Protein AF-A0A1Z5LAJ1-F1 (afdb_monomer_lite)

Organism: Ornithodoros moubata (NCBI:txid6938)

Secondary structure (DSSP, 8-state):
----HHHHHHHHHHHHHHHSS----TT-S-SS---TTSPPPPPB-EEETTEEE--EEEE-SSHHHHHHHHHHHHIIIIIT-B---EEEE-----HHHHHHHHHTSS-GGG-----PPPS-SEES-----TT--SHHHHTTTS------SS----------HHHHHHHHHHH-----SGGGGG-HHHHHTT--TT-HHHHHHTB-TTT--BS--STTEETTEE--TTTS--SSS----EEEEES-HHHHHHHHHHHHHHHT--EEEEE-GGGHHHHHTT-

pLDDT: mean 84.97, std 13.78, range [39.28, 97.94]

Structure (mmCIF, N/CA/C/O backbone):
data_AF-A0A1Z5LAJ1-F1
#
_entry.id   AF-A0A1Z5LAJ1-F1
#
loop_
_atom_site.group_PDB
_atom_site.id
_atom_site.type_symbol
_atom_site.label_atom_id
_atom_site.label_alt_id
_atom_site.label_comp_id
_atom_site.label_asym_id
_atom_site.label_entity_id
_atom_site.label_seq_id
_atom_site.pdbx_PDB_ins_code
_atom_site.Cartn_x
_atom_site.Cartn_y
_atom_site.Cartn_z
_atom_site.occupancy
_atom_site.B_iso_or_equiv
_atom_site.auth_seq_id
_atom_site.auth_comp_id
_atom_site.auth_asym_id
_atom_site.auth_atom_id
_atom_site.pdbx_PDB_model_num
ATOM 1 N N . MET A 1 1 ? -7.587 35.558 -29.671 1.00 41.78 1 MET A N 1
ATOM 2 C CA . MET A 1 1 ? -8.127 34.190 -29.501 1.00 41.78 1 MET A CA 1
ATOM 3 C C . MET A 1 1 ? -9.597 34.302 -29.137 1.00 41.78 1 MET A C 1
ATOM 5 O O . MET A 1 1 ? -9.904 34.833 -28.080 1.00 41.78 1 MET A O 1
ATOM 9 N N . ARG A 1 2 ? -10.500 33.918 -30.047 1.00 39.28 2 ARG A N 1
ATOM 10 C CA . ARG A 1 2 ? -11.950 33.906 -29.799 1.00 39.28 2 ARG A CA 1
ATOM 11 C C . ARG A 1 2 ? -12.270 32.683 -28.936 1.00 39.28 2 ARG A C 1
ATOM 13 O O . ARG A 1 2 ? -12.047 31.562 -29.381 1.00 39.28 2 ARG A O 1
ATOM 20 N N . LEU A 1 3 ? -12.724 32.906 -27.705 1.00 40.00 3 LEU A N 1
ATOM 21 C CA . LEU A 1 3 ? -13.230 31.845 -26.833 1.00 40.00 3 LEU A CA 1
ATOM 22 C C . LEU A 1 3 ? -14.503 31.254 -27.460 1.00 40.00 3 LEU A C 1
ATOM 24 O O . LEU A 1 3 ? -15.398 31.987 -27.877 1.00 40.00 3 LEU A O 1
ATOM 28 N N . SER A 1 4 ? -14.531 29.928 -27.585 1.00 55.66 4 SER A N 1
ATOM 29 C CA . SER A 1 4 ? -15.621 29.147 -28.178 1.00 55.66 4 SER A CA 1
ATOM 30 C C . SER A 1 4 ? -16.864 29.166 -27.279 1.00 55.66 4 SER A C 1
ATOM 32 O O . SER A 1 4 ? -16.745 29.178 -26.055 1.00 55.66 4 SER A O 1
ATOM 34 N N . GLY A 1 5 ? -18.065 29.109 -27.870 1.00 50.12 5 GLY A N 1
ATOM 35 C CA . GLY A 1 5 ? -19.348 29.047 -27.149 1.00 50.12 5 GLY A CA 1
ATOM 36 C C . GLY A 1 5 ? -19.453 27.899 -26.132 1.00 50.12 5 GLY A C 1
ATOM 37 O O . GLY A 1 5 ? -20.203 28.002 -25.164 1.00 50.12 5 GLY A O 1
ATOM 38 N N . ALA A 1 6 ? -18.633 26.852 -26.276 1.00 52.53 6 ALA A N 1
ATOM 39 C CA . ALA A 1 6 ? -18.514 25.774 -25.294 1.00 52.53 6 ALA A CA 1
ATOM 40 C C . ALA A 1 6 ? -17.941 26.246 -23.941 1.00 52.53 6 ALA A C 1
ATOM 42 O O . ALA A 1 6 ? -18.331 25.735 -22.895 1.00 52.53 6 ALA A O 1
ATOM 43 N N . SER A 1 7 ? -17.066 27.258 -23.936 1.00 52.06 7 SER A N 1
ATOM 44 C CA . SER A 1 7 ? -16.483 27.823 -22.711 1.00 52.06 7 SER A CA 1
ATOM 45 C C . SER A 1 7 ? -17.509 28.616 -21.894 1.00 52.06 7 SER A C 1
ATOM 47 O O . SER A 1 7 ? -17.455 28.600 -20.667 1.00 52.06 7 SER A O 1
ATOM 49 N N . TYR A 1 8 ? -18.479 29.254 -22.557 1.00 56.97 8 TYR A N 1
ATOM 50 C CA . TYR A 1 8 ? -19.569 29.973 -21.889 1.00 56.97 8 TYR A CA 1
ATOM 51 C C . TYR A 1 8 ? -20.603 29.020 -21.282 1.00 56.97 8 TYR A C 1
ATOM 53 O O . TYR A 1 8 ? -21.072 29.260 -20.173 1.00 56.97 8 TYR A O 1
ATOM 61 N N . LEU A 1 9 ? -20.900 27.905 -21.957 1.00 60.84 9 LEU A N 1
ATOM 62 C CA . LEU A 1 9 ? -21.759 26.846 -21.419 1.00 60.84 9 LEU A CA 1
ATOM 63 C C . LEU A 1 9 ? -21.126 26.146 -20.211 1.00 60.84 9 LEU A C 1
ATOM 65 O O . LEU A 1 9 ? -21.819 25.894 -19.230 1.00 60.84 9 LEU A O 1
ATOM 69 N N . LEU A 1 10 ? -19.812 25.895 -20.236 1.00 60.59 10 LEU A N 1
ATOM 70 C CA . LEU A 1 10 ? -19.102 25.313 -19.094 1.00 60.59 10 LEU A CA 1
ATOM 71 C C . LEU A 1 10 ? -19.067 26.274 -17.894 1.00 60.59 10 LEU A C 1
ATOM 73 O O . LEU A 1 10 ? -19.284 25.852 -16.762 1.00 60.59 10 LEU A O 1
ATOM 77 N N . ALA A 1 11 ? -18.853 27.571 -18.141 1.00 63.44 11 ALA A N 1
ATOM 78 C CA . ALA A 1 11 ? -18.889 28.599 -17.102 1.00 63.44 11 ALA A CA 1
ATOM 79 C C . ALA A 1 11 ? -20.298 28.781 -16.507 1.00 63.44 11 ALA A C 1
ATOM 81 O O . ALA A 1 11 ? -20.426 28.955 -15.298 1.00 63.44 11 ALA A O 1
ATOM 82 N N . ALA A 1 12 ? -21.348 28.683 -17.330 1.00 63.19 12 ALA A N 1
ATOM 83 C CA . ALA A 1 12 ? -22.738 28.737 -16.879 1.00 63.19 12 ALA A CA 1
ATOM 84 C C . ALA A 1 12 ? -23.159 27.476 -16.100 1.00 63.19 12 ALA A C 1
ATOM 86 O O . ALA A 1 12 ? -23.871 27.567 -15.105 1.00 63.19 12 ALA A O 1
ATOM 87 N N . LEU A 1 13 ? -22.687 26.291 -16.498 1.00 55.78 13 LEU A N 1
ATOM 88 C CA . LEU A 1 13 ? -22.914 25.049 -15.749 1.00 55.78 13 LEU A CA 1
ATOM 89 C C . LEU A 1 13 ? -22.188 25.060 -14.397 1.00 55.78 13 LEU A C 1
ATOM 91 O O . LEU A 1 13 ? -22.759 24.643 -13.391 1.00 55.78 13 LEU A O 1
ATOM 95 N N . LEU A 1 14 ? -20.961 25.589 -14.352 1.00 56.00 14 LEU A N 1
ATOM 96 C CA . LEU A 1 14 ? -20.211 25.768 -13.108 1.00 56.00 14 LEU A CA 1
ATOM 97 C C . LEU A 1 14 ? -20.862 26.812 -12.190 1.00 56.00 14 LEU A C 1
ATOM 99 O O . LEU A 1 14 ? -20.932 26.584 -10.986 1.00 56.00 14 LEU A O 1
ATOM 103 N N . SER A 1 15 ? -21.396 27.916 -12.721 1.00 54.12 15 SER A N 1
ATOM 104 C CA . SER A 1 15 ? -22.077 28.918 -11.891 1.00 54.12 15 SER A CA 1
ATOM 105 C C . SER A 1 15 ? -23.410 28.416 -11.329 1.00 54.12 15 SER A C 1
ATOM 107 O O . SER A 1 15 ? -23.722 28.710 -10.180 1.00 54.12 15 SER A O 1
ATOM 109 N N . VAL A 1 16 ? -24.159 27.586 -12.063 1.00 55.25 16 VAL A N 1
ATOM 110 C CA . VAL A 1 16 ? -25.394 26.959 -11.553 1.00 55.25 16 VAL A CA 1
ATOM 111 C C . VAL A 1 16 ? -25.094 25.877 -10.502 1.00 55.25 16 VAL A C 1
ATOM 113 O O . VAL A 1 16 ? -25.801 25.794 -9.497 1.00 55.25 16 VAL A O 1
ATOM 116 N N . LEU A 1 17 ? -24.004 25.112 -10.655 1.00 49.38 17 LEU A N 1
ATOM 117 C CA . LEU A 1 17 ? -23.544 24.153 -9.635 1.00 49.38 17 LEU A CA 1
ATOM 118 C C . LEU A 1 17 ? -23.062 24.840 -8.342 1.00 49.38 17 LEU A C 1
ATOM 120 O O . LEU A 1 17 ? -23.226 24.278 -7.258 1.00 49.38 17 LEU A O 1
ATOM 124 N N . PHE A 1 18 ? -22.531 26.065 -8.434 1.00 47.19 18 PHE A N 1
ATOM 125 C CA . PHE A 1 18 ? -22.112 26.862 -7.274 1.00 47.19 18 PHE A CA 1
ATOM 126 C C . PHE A 1 18 ? -23.228 27.731 -6.665 1.00 47.19 18 PHE A C 1
ATOM 128 O O . PHE A 1 18 ? -23.166 28.020 -5.473 1.00 47.19 18 PHE A O 1
ATOM 135 N N . CYS A 1 19 ? -24.261 28.121 -7.421 1.00 40.47 19 CYS A N 1
ATOM 136 C CA . CYS A 1 19 ? -25.358 28.956 -6.906 1.00 40.47 19 CYS A CA 1
ATOM 137 C C . CYS A 1 19 ? -26.484 28.176 -6.209 1.00 40.47 19 CYS A C 1
ATOM 139 O O . CYS A 1 19 ? -27.201 28.765 -5.403 1.00 40.47 19 CYS A O 1
ATOM 141 N N . CYS A 1 20 ? -26.658 26.879 -6.491 1.00 39.47 20 CYS A N 1
ATOM 142 C CA . CYS A 1 20 ? -27.736 26.073 -5.893 1.00 39.47 20 CYS A CA 1
ATOM 143 C C . CYS A 1 20 ? -27.294 25.163 -4.739 1.00 39.47 20 CYS A C 1
ATOM 145 O O . CYS A 1 20 ? -28.133 24.485 -4.147 1.00 39.47 20 CYS A O 1
ATOM 147 N N . SER A 1 21 ? -26.013 25.173 -4.370 1.00 44.44 21 SER A N 1
ATOM 148 C CA . SER A 1 21 ? -25.599 24.649 -3.070 1.00 44.44 21 SER A CA 1
ATOM 149 C C . SER A 1 21 ? -25.704 25.790 -2.060 1.00 44.44 21 SER A C 1
ATOM 151 O O . SER A 1 21 ? -25.029 26.800 -2.260 1.00 44.44 21 SER A O 1
ATOM 153 N N . PRO A 1 22 ? -26.512 25.692 -0.987 1.00 46.53 22 PRO A N 1
ATOM 154 C CA . PRO A 1 22 ? -26.418 26.658 0.095 1.00 46.53 22 PRO A CA 1
ATOM 155 C C . PRO A 1 22 ? -24.973 26.636 0.584 1.00 46.53 22 PRO A C 1
ATOM 157 O O . PRO A 1 22 ? -24.510 25.617 1.108 1.00 46.53 22 PRO A O 1
ATOM 160 N N . ALA A 1 23 ? -24.258 27.738 0.343 1.00 44.44 23 ALA A N 1
ATOM 161 C CA . ALA A 1 23 ? -22.926 27.971 0.865 1.00 44.44 23 ALA A CA 1
ATOM 162 C C . ALA A 1 23 ? -23.007 27.746 2.374 1.00 44.44 23 ALA A C 1
ATOM 164 O O . ALA A 1 23 ? -23.615 28.529 3.104 1.00 44.44 23 ALA A O 1
ATOM 165 N N . HIS A 1 24 ? -22.508 26.593 2.814 1.00 48.12 24 HIS A N 1
ATOM 166 C CA . HIS A 1 24 ? -22.582 26.215 4.210 1.00 48.12 24 HIS A CA 1
ATOM 167 C C . HIS A 1 24 ? -21.775 27.230 5.014 1.00 48.12 24 HIS A C 1
ATOM 169 O O . HIS A 1 24 ? -20.670 27.597 4.598 1.0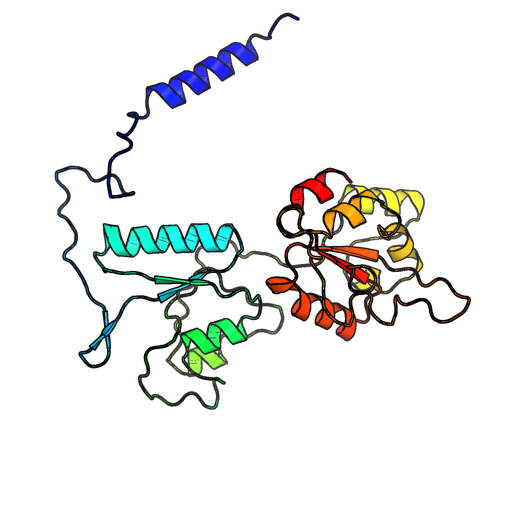0 48.12 24 HIS A O 1
ATOM 175 N N . PRO A 1 25 ? -22.278 27.668 6.176 1.00 42.75 25 PRO A N 1
ATOM 176 C CA . PRO A 1 25 ? -21.452 28.419 7.092 1.00 42.75 25 PRO A CA 1
ATOM 177 C C . PRO A 1 25 ? -20.286 27.512 7.497 1.00 42.75 25 PRO A C 1
ATOM 179 O O . PRO A 1 25 ? -20.469 26.472 8.135 1.00 42.75 25 PRO A O 1
ATOM 182 N N . TYR A 1 26 ? -19.082 27.908 7.083 1.00 42.22 26 TYR A N 1
ATOM 183 C CA . TYR A 1 26 ? -17.801 27.451 7.617 1.00 42.22 26 TYR A CA 1
ATOM 184 C C . TYR A 1 26 ? -17.808 27.722 9.136 1.00 42.22 26 TYR A C 1
ATOM 186 O O . TYR A 1 26 ? -17.386 28.776 9.599 1.00 42.22 26 TYR A O 1
ATOM 194 N N . GLY A 1 27 ? -18.408 26.819 9.912 1.00 48.28 27 GLY A N 1
ATOM 195 C CA . GLY A 1 27 ? -18.683 27.032 11.337 1.00 48.28 27 GLY A CA 1
ATOM 196 C C . GLY A 1 27 ? -19.457 25.911 12.039 1.00 48.28 27 GLY A C 1
ATOM 197 O O . GLY A 1 27 ? -19.532 25.912 13.267 1.00 48.28 27 GLY A O 1
ATOM 198 N N . SER A 1 28 ? -20.006 24.932 11.310 1.00 59.06 28 SER A N 1
ATOM 199 C CA . SER A 1 28 ? -20.562 23.724 11.934 1.00 59.06 28 SER A CA 1
ATOM 200 C C . SER A 1 28 ? -19.449 22.873 12.554 1.00 59.06 28 SER A C 1
ATOM 202 O O . SER A 1 28 ? -18.452 22.577 11.898 1.00 59.06 28 SER A O 1
ATOM 204 N N . LYS A 1 29 ? -19.639 22.434 13.806 1.00 69.81 29 LYS A N 1
ATOM 205 C CA . LYS A 1 29 ? -18.772 21.429 14.452 1.00 69.81 29 LYS A CA 1
ATOM 206 C C . LYS A 1 29 ? -18.959 20.017 13.879 1.00 69.81 29 LYS A C 1
ATOM 208 O O . LYS A 1 29 ? -18.121 19.164 14.142 1.00 69.81 29 LYS A O 1
ATOM 213 N N . ASN A 1 30 ? -20.036 19.791 13.126 1.00 74.00 30 ASN A N 1
ATOM 214 C CA . ASN A 1 30 ? -20.424 18.490 12.584 1.00 74.00 30 ASN A CA 1
ATOM 215 C C . ASN A 1 30 ? -20.308 18.487 11.055 1.00 74.00 30 ASN A C 1
ATOM 217 O O . ASN A 1 30 ? -20.633 19.490 10.408 1.00 74.00 30 ASN A O 1
ATOM 221 N N . CYS A 1 31 ? -19.892 17.356 10.489 1.00 83.06 31 CYS A N 1
ATOM 222 C CA . CYS A 1 31 ? -19.776 17.141 9.051 1.00 83.06 31 CYS A CA 1
ATOM 223 C C . CYS A 1 31 ? -21.104 16.723 8.401 1.00 83.06 31 CYS A C 1
ATOM 225 O O . CYS A 1 31 ? -21.356 17.092 7.254 1.00 83.06 31 CYS A O 1
ATOM 227 N N . PHE A 1 32 ? -21.966 15.980 9.100 1.00 80.31 32 PHE A N 1
ATOM 228 C CA . PHE A 1 32 ? -23.302 15.658 8.612 1.00 80.31 32 PHE A CA 1
ATOM 229 C C . PHE A 1 32 ? -24.248 16.835 8.808 1.00 80.31 32 PHE A C 1
ATOM 231 O O . PHE A 1 32 ? -24.524 17.272 9.930 1.00 80.31 32 PHE A O 1
ATOM 238 N N . TYR A 1 33 ? -24.821 17.296 7.696 1.00 77.88 33 TYR A N 1
ATOM 239 C CA . TYR A 1 33 ? -25.974 18.178 7.748 1.00 77.88 33 TYR A CA 1
ATOM 240 C C . TYR A 1 33 ? -27.149 17.431 8.374 1.00 77.88 33 TYR A C 1
ATOM 242 O O . TYR A 1 33 ? -27.519 16.332 7.951 1.00 77.88 33 TYR A O 1
ATOM 250 N N . ARG A 1 34 ? -27.751 18.057 9.377 1.00 71.00 34 ARG A N 1
ATOM 251 C CA . ARG A 1 34 ? -28.916 17.528 10.063 1.00 71.00 34 ARG A CA 1
ATOM 252 C C . ARG A 1 34 ? -30.049 18.528 9.937 1.00 71.00 34 ARG A C 1
ATOM 254 O O . ARG A 1 34 ? -29.866 19.704 10.237 1.00 71.00 34 ARG A O 1
ATOM 261 N N . ARG A 1 35 ? -31.212 18.046 9.506 1.00 75.50 35 ARG A N 1
ATOM 262 C CA . ARG A 1 35 ? -32.447 18.822 9.597 1.00 75.50 35 ARG A CA 1
ATOM 263 C C . ARG A 1 35 ? -32.865 18.939 11.063 1.00 75.50 35 ARG A C 1
ATOM 265 O O . ARG A 1 35 ? -32.652 18.009 11.838 1.00 75.50 35 ARG A O 1
ATOM 272 N N . GLU A 1 36 ? -33.431 20.080 11.440 1.00 75.00 36 GLU A N 1
ATOM 273 C CA . GLU A 1 36 ? -33.765 20.416 12.835 1.00 75.00 36 GLU A CA 1
ATOM 274 C C . GLU A 1 36 ? -34.731 19.421 13.505 1.00 75.00 36 GLU A C 1
ATOM 276 O O . GLU A 1 36 ? -34.730 19.285 14.725 1.00 75.00 36 GLU A O 1
ATOM 281 N N . ASP A 1 37 ? -35.509 18.677 12.718 1.00 77.75 37 ASP A N 1
ATOM 282 C CA . ASP A 1 37 ? -36.455 17.651 13.163 1.00 77.75 37 ASP A CA 1
ATOM 283 C C . ASP A 1 37 ? -35.797 16.310 13.539 1.00 77.75 37 ASP A C 1
ATOM 285 O O . ASP A 1 37 ? -36.429 15.459 14.171 1.00 77.75 37 ASP A O 1
ATOM 289 N N . ILE A 1 38 ? -34.521 16.099 13.199 1.00 77.50 38 ILE A N 1
ATOM 290 C CA . ILE A 1 38 ? -33.817 14.847 13.491 1.00 77.50 38 ILE A CA 1
ATOM 291 C C . ILE A 1 38 ? -33.166 14.921 14.875 1.00 77.50 38 ILE A C 1
ATOM 293 O O . ILE A 1 38 ? -32.222 15.676 15.120 1.00 77.50 38 ILE A O 1
ATOM 297 N N . LYS A 1 39 ? -33.627 14.056 15.782 1.00 81.12 39 LYS A N 1
ATOM 298 C CA . LYS A 1 39 ? -33.074 13.918 17.134 1.00 81.12 39 LYS A CA 1
ATOM 299 C C . LYS A 1 39 ? -31.591 13.522 17.099 1.00 81.12 39 LYS A C 1
ATOM 301 O O . LYS A 1 39 ? -31.196 12.606 16.380 1.00 81.12 39 LYS A O 1
ATOM 306 N N . LEU A 1 40 ? -30.777 14.182 17.930 1.00 81.00 40 LEU A N 1
ATOM 307 C CA . LEU A 1 40 ? -29.381 13.797 18.170 1.00 81.00 40 LEU A CA 1
ATOM 308 C C . LEU A 1 40 ? -29.295 12.344 18.661 1.00 81.00 40 LEU A C 1
ATOM 310 O O . LEU A 1 40 ? -30.089 11.962 19.531 1.00 81.00 40 LEU A O 1
ATOM 314 N N . PRO A 1 41 ? -28.334 11.543 18.163 1.00 87.12 41 PRO A N 1
ATOM 315 C CA . PRO A 1 41 ? -28.115 10.227 18.728 1.00 87.12 41 PRO A CA 1
ATOM 316 C C . PRO A 1 41 ? -27.705 10.369 20.193 1.00 87.12 41 PRO A C 1
ATOM 318 O O . PRO A 1 41 ? -26.938 11.256 20.573 1.00 87.12 41 PRO A O 1
ATOM 321 N N . THR A 1 42 ? -28.238 9.484 21.029 1.00 90.62 42 THR A N 1
ATOM 322 C CA . THR A 1 42 ? -27.795 9.365 22.417 1.00 90.62 42 THR A CA 1
ATOM 323 C C . THR A 1 42 ? -26.321 8.989 22.433 1.00 90.62 42 THR A C 1
ATOM 325 O O . THR A 1 42 ? -25.921 8.092 21.694 1.00 90.62 42 THR A O 1
ATOM 328 N N . LYS A 1 43 ? -25.537 9.651 23.289 1.00 92.38 43 LYS A N 1
ATOM 329 C CA . LYS A 1 43 ? -24.118 9.343 23.475 1.00 92.38 43 LYS A CA 1
ATOM 330 C C . LYS A 1 43 ? -23.926 7.887 23.895 1.00 92.38 43 LYS A C 1
ATOM 332 O O . LYS A 1 43 ? -24.654 7.388 24.754 1.00 92.38 43 LYS A O 1
ATOM 337 N N . ARG A 1 44 ? -22.950 7.216 23.287 1.00 94.19 44 ARG A N 1
ATOM 338 C CA . ARG A 1 44 ? -22.633 5.803 23.504 1.00 94.19 44 ARG A CA 1
ATOM 339 C C . ARG A 1 44 ? -21.162 5.640 23.842 1.00 94.19 44 ARG A C 1
ATOM 341 O O . ARG A 1 44 ? -20.293 6.279 23.257 1.00 94.19 44 ARG A O 1
ATOM 348 N N . ILE A 1 45 ? -20.902 4.717 24.754 1.00 93.19 45 ILE A N 1
ATOM 349 C CA . ILE A 1 45 ? -19.563 4.265 25.116 1.00 93.19 45 ILE A CA 1
ATOM 350 C C . ILE A 1 45 ? -19.544 2.757 24.884 1.00 93.19 45 ILE A C 1
ATOM 352 O O . ILE A 1 45 ? -20.506 2.059 25.218 1.00 93.19 45 ILE A O 1
ATOM 356 N N . LEU A 1 46 ? -18.477 2.251 24.270 1.00 92.19 46 LEU A N 1
ATOM 357 C CA . LEU A 1 46 ? -18.275 0.814 24.144 1.00 92.19 46 LEU A CA 1
ATOM 358 C C . LEU A 1 46 ? -17.774 0.280 25.487 1.00 92.19 46 LEU A C 1
ATOM 360 O O . LEU A 1 46 ? -16.746 0.731 25.980 1.00 92.19 46 LEU A O 1
ATOM 364 N N . TYR A 1 47 ? -18.478 -0.692 26.062 1.00 91.38 47 TYR A N 1
ATOM 365 C CA . TYR A 1 47 ? -18.059 -1.340 27.301 1.00 91.38 47 TYR A CA 1
ATOM 366 C C . TYR A 1 47 ? -17.522 -2.740 27.028 1.00 91.38 47 TYR A C 1
ATOM 368 O O . TYR A 1 47 ? -18.196 -3.560 26.408 1.00 91.38 47 TYR A O 1
ATOM 376 N N . VAL A 1 48 ? -16.331 -3.028 27.551 1.00 87.69 48 VAL A N 1
ATOM 377 C CA . VAL A 1 48 ? -15.747 -4.374 27.594 1.00 87.69 48 VAL A CA 1
ATOM 378 C C . VAL A 1 48 ? -15.440 -4.679 29.056 1.00 87.69 48 VAL A C 1
ATOM 380 O O . VAL A 1 48 ? -14.740 -3.914 29.714 1.00 87.69 48 VAL A O 1
ATOM 383 N N . LYS A 1 49 ? -16.028 -5.751 29.606 1.00 85.81 49 LYS A N 1
ATOM 384 C CA . LYS A 1 49 ? -15.941 -6.100 31.042 1.00 85.81 49 LYS A CA 1
ATOM 385 C C . LYS A 1 49 ? -16.265 -4.935 31.991 1.00 85.81 49 LYS A C 1
ATOM 387 O O . LYS A 1 49 ? -15.576 -4.710 32.981 1.00 85.81 49 LYS A O 1
ATOM 392 N N . GLY A 1 50 ? -17.289 -4.150 31.659 1.00 88.62 50 GLY A N 1
ATOM 393 C CA . GLY A 1 50 ? -17.705 -2.996 32.465 1.00 88.62 50 GLY A CA 1
ATOM 394 C C . GLY A 1 50 ? -16.751 -1.795 32.418 1.00 88.62 50 GLY A C 1
ATOM 395 O O . GLY A 1 50 ? -17.043 -0.777 33.036 1.00 88.62 50 GLY A O 1
ATOM 396 N N . THR A 1 51 ? -15.659 -1.869 31.650 1.00 91.69 51 THR A N 1
ATOM 397 C CA . THR A 1 51 ? -14.739 -0.749 31.419 1.00 91.69 51 THR A CA 1
ATOM 398 C C . THR A 1 51 ? -15.071 -0.082 30.089 1.00 91.69 51 THR A C 1
ATOM 400 O O . THR A 1 51 ? -15.316 -0.764 29.094 1.00 91.69 51 THR A O 1
ATOM 403 N N . GLY A 1 52 ? -15.128 1.251 30.076 1.00 92.38 52 GLY A N 1
ATOM 404 C CA . GLY A 1 52 ? -15.368 2.027 28.860 1.00 92.38 52 GLY A CA 1
ATOM 405 C C . GLY A 1 52 ? -14.123 2.084 27.975 1.00 92.38 52 GLY A C 1
ATOM 406 O O . GLY A 1 52 ? -13.021 2.330 28.463 1.00 92.38 52 GLY A O 1
ATOM 407 N N . HIS A 1 53 ? -14.304 1.884 26.675 1.00 93.81 53 HIS A N 1
ATOM 408 C CA . HIS A 1 53 ? -13.247 1.915 25.673 1.00 93.81 53 HIS A CA 1
ATOM 409 C C . HIS A 1 53 ? -13.677 2.717 24.446 1.00 93.81 53 HIS A C 1
ATOM 411 O O . HIS A 1 53 ? -14.855 2.778 24.092 1.00 93.81 53 HIS A O 1
ATOM 417 N N . ASN A 1 54 ? -12.686 3.286 23.768 1.00 95.31 54 ASN A N 1
ATOM 418 C CA . ASN A 1 54 ? -12.877 3.917 22.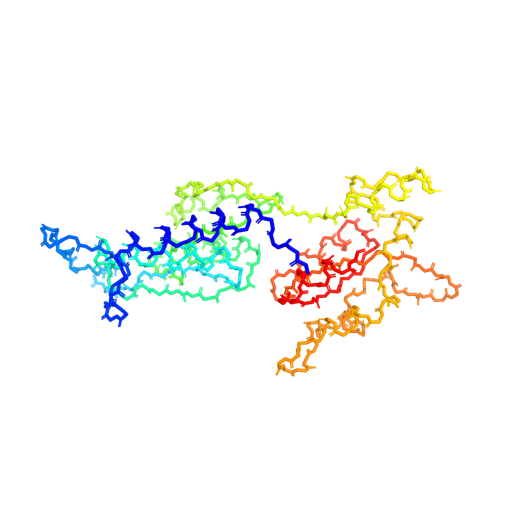471 1.00 95.31 54 ASN A CA 1
ATOM 419 C C . ASN A 1 54 ? -12.885 2.856 21.370 1.00 95.31 54 ASN A C 1
ATOM 421 O O . ASN A 1 54 ? -12.150 1.868 21.441 1.00 95.31 54 ASN A O 1
ATOM 425 N N . ILE A 1 55 ? -13.676 3.088 20.324 1.00 96.62 55 ILE A N 1
ATOM 426 C CA . ILE A 1 55 ? -13.591 2.289 19.100 1.00 96.62 55 ILE A CA 1
ATOM 427 C C . ILE A 1 55 ? -12.307 2.683 18.374 1.00 96.62 55 ILE A C 1
ATOM 429 O O . ILE A 1 55 ? -12.113 3.857 18.059 1.00 96.62 55 ILE A O 1
ATOM 433 N N . VAL A 1 56 ? -11.447 1.706 18.089 1.00 97.69 56 VAL A N 1
ATOM 434 C CA . VAL A 1 56 ? -10.174 1.936 17.398 1.00 97.69 56 VAL A CA 1
ATOM 435 C C . VAL A 1 56 ? -10.232 1.372 15.984 1.00 97.69 56 VAL A C 1
ATOM 437 O O . VAL A 1 56 ? -10.442 0.173 15.787 1.00 97.69 56 VAL A O 1
ATOM 440 N N . VAL A 1 57 ? -10.005 2.233 14.999 1.00 97.94 57 VAL A N 1
ATOM 441 C CA . VAL A 1 57 ? -10.004 1.897 13.574 1.00 97.94 57 VAL A CA 1
ATOM 442 C C . VAL A 1 57 ? -8.578 1.997 13.044 1.00 97.94 57 VAL A C 1
ATOM 444 O O . VAL A 1 57 ? -7.910 3.022 13.193 1.00 97.94 57 VAL A O 1
ATOM 447 N N . GLU A 1 58 ? -8.097 0.932 12.414 1.00 96.81 58 GLU A N 1
ATOM 448 C CA . GLU A 1 58 ? -6.822 0.951 11.708 1.00 96.81 58 GLU A CA 1
ATOM 449 C C . GLU A 1 58 ? -6.944 1.777 10.430 1.00 96.81 58 GLU A C 1
ATOM 451 O O . GLU A 1 58 ? -7.932 1.715 9.701 1.00 96.81 58 GLU A O 1
ATOM 456 N N . VAL A 1 59 ? -5.910 2.565 10.164 1.00 95.25 59 VAL A N 1
ATOM 457 C CA . VAL A 1 59 ? -5.763 3.352 8.946 1.00 95.25 59 VAL A CA 1
ATOM 458 C C . VAL A 1 59 ? -4.322 3.247 8.456 1.00 95.25 59 VAL A C 1
ATOM 460 O O . VAL A 1 59 ? -3.397 3.005 9.228 1.00 95.25 59 VAL A O 1
ATOM 463 N N . SER A 1 60 ? -4.101 3.423 7.158 1.00 91.06 60 SER A N 1
ATOM 464 C CA . SER A 1 60 ? -2.756 3.455 6.570 1.00 91.06 60 SER A CA 1
ATOM 465 C C . SER A 1 60 ? -2.469 4.814 5.937 1.00 91.06 60 SER A C 1
ATOM 467 O O . SER A 1 60 ? -3.321 5.699 5.894 1.00 91.06 60 SER A O 1
ATOM 469 N N . ARG A 1 61 ? -1.271 4.996 5.379 1.00 86.19 61 ARG A N 1
ATOM 470 C CA . ARG A 1 61 ? -0.962 6.184 4.570 1.00 86.19 61 ARG A CA 1
ATOM 471 C C . ARG A 1 61 ? -1.738 6.270 3.250 1.00 86.19 61 ARG A C 1
ATOM 473 O O . ARG A 1 61 ? -1.793 7.374 2.707 1.00 86.19 61 ARG A O 1
ATOM 480 N N . ARG A 1 62 ? -2.336 5.173 2.761 1.00 85.94 62 ARG A N 1
ATOM 481 C CA . ARG A 1 62 ? -3.073 5.154 1.487 1.00 85.94 62 ARG A CA 1
ATOM 482 C C . ARG A 1 62 ? -4.251 6.135 1.520 1.00 85.94 62 ARG A C 1
ATOM 484 O O . ARG A 1 62 ? -5.027 6.090 2.479 1.00 85.94 62 ARG A O 1
ATOM 491 N N . PRO A 1 63 ? -4.417 6.990 0.493 1.00 87.81 63 PRO A N 1
ATOM 492 C CA . PRO A 1 63 ? -5.515 7.953 0.441 1.00 87.81 63 PRO A CA 1
ATOM 493 C C . PRO A 1 63 ? -6.894 7.308 0.589 1.00 87.81 63 PRO A C 1
ATOM 495 O O . PRO A 1 63 ? -7.702 7.789 1.376 1.00 87.81 63 PRO A O 1
ATOM 498 N N . THR A 1 64 ? -7.137 6.185 -0.090 1.00 90.00 64 THR A N 1
ATOM 499 C CA . THR A 1 64 ? -8.415 5.459 -0.030 1.00 90.00 64 THR A CA 1
ATOM 500 C C . THR A 1 64 ? -8.735 4.996 1.390 1.00 90.00 64 THR A C 1
ATOM 502 O O . THR A 1 64 ? -9.808 5.308 1.904 1.00 90.00 64 THR A O 1
ATOM 505 N N . HIS A 1 65 ? -7.763 4.376 2.070 1.00 91.50 65 HIS A N 1
ATOM 506 C CA . HIS A 1 65 ? -7.936 3.875 3.432 1.00 91.50 65 HIS A CA 1
ATOM 507 C C . HIS A 1 65 ? -8.190 5.028 4.411 1.00 91.50 65 HIS A C 1
ATOM 509 O O . HIS A 1 65 ? -9.038 4.924 5.289 1.00 91.50 65 HIS A O 1
ATOM 515 N N . LYS A 1 66 ? -7.506 6.168 4.238 1.00 93.75 66 LYS A N 1
ATOM 516 C CA . LYS A 1 66 ? -7.781 7.375 5.032 1.00 93.75 66 LYS A CA 1
ATOM 517 C C . LYS A 1 66 ? -9.203 7.868 4.828 1.00 93.75 66 LYS A C 1
ATOM 519 O O . LYS A 1 66 ? -9.903 8.084 5.810 1.00 93.75 66 LYS A O 1
ATOM 524 N N . ILE A 1 67 ? -9.626 8.036 3.578 1.00 94.44 67 ILE A N 1
ATOM 525 C CA . ILE A 1 67 ? -10.957 8.551 3.253 1.00 94.44 67 ILE A CA 1
ATOM 526 C C . ILE A 1 67 ? -12.028 7.665 3.892 1.00 94.44 67 ILE A C 1
ATOM 528 O O . ILE A 1 67 ? -12.860 8.178 4.639 1.00 94.44 67 ILE A O 1
ATOM 532 N N . ILE A 1 68 ? -11.965 6.344 3.688 1.00 94.94 68 ILE A N 1
ATOM 533 C CA . ILE A 1 68 ? -12.992 5.443 4.218 1.00 94.94 68 ILE A CA 1
ATOM 534 C C . ILE A 1 68 ? -12.992 5.387 5.754 1.00 94.94 68 ILE A C 1
ATOM 536 O O . ILE A 1 68 ? -14.063 5.413 6.357 1.00 94.94 68 ILE A O 1
ATOM 540 N N . SER A 1 69 ? -11.824 5.417 6.409 1.00 96.75 69 SER A N 1
ATOM 541 C CA . SER A 1 69 ? -11.733 5.410 7.875 1.00 96.75 69 SER A CA 1
ATOM 542 C C . SER A 1 69 ? -12.191 6.724 8.503 1.00 96.75 69 SER A C 1
ATOM 544 O O . SER A 1 69 ? -12.852 6.707 9.540 1.00 96.75 69 SER A O 1
ATOM 546 N N . HIS A 1 70 ? -11.919 7.865 7.864 1.00 96.62 70 HIS A N 1
ATOM 547 C CA . HIS A 1 70 ? -12.453 9.153 8.306 1.00 96.62 70 HIS A CA 1
ATOM 548 C C . HIS A 1 70 ? -13.969 9.241 8.104 1.00 96.62 70 HIS A C 1
ATOM 550 O O . HIS A 1 70 ? -14.668 9.675 9.016 1.00 96.62 70 HIS A O 1
ATOM 556 N N . MET A 1 71 ? -14.495 8.772 6.967 1.00 95.56 71 MET A N 1
ATOM 557 C CA . MET A 1 71 ? -15.944 8.685 6.747 1.00 95.56 71 MET A CA 1
ATOM 558 C C . MET A 1 71 ? -16.614 7.790 7.793 1.00 95.56 71 MET A C 1
ATOM 560 O O . MET A 1 71 ? -17.634 8.167 8.363 1.00 95.56 71 MET A O 1
ATOM 564 N N . PHE A 1 72 ? -16.024 6.630 8.088 1.00 96.56 72 PHE A N 1
ATOM 565 C CA . PHE A 1 72 ? -16.520 5.726 9.119 1.00 96.56 72 PHE A CA 1
ATOM 566 C C . PHE A 1 72 ? -16.531 6.376 10.500 1.00 96.56 72 PHE A C 1
ATOM 568 O O . PHE A 1 72 ? -17.548 6.316 11.185 1.00 96.56 72 PHE A O 1
ATOM 575 N N . LYS A 1 73 ? -15.441 7.049 10.886 1.00 96.88 73 LYS A N 1
ATOM 576 C CA . LYS A 1 73 ? -15.377 7.802 12.142 1.00 96.88 73 LYS A CA 1
ATOM 577 C C . LYS A 1 73 ? -16.523 8.810 12.247 1.00 96.88 73 LYS A C 1
ATOM 579 O O . LYS A 1 73 ? -17.248 8.784 13.234 1.00 96.88 73 LYS A O 1
ATOM 584 N N . ILE A 1 74 ? -16.731 9.625 11.212 1.00 94.62 74 ILE A N 1
ATOM 585 C CA . ILE A 1 74 ? -17.822 10.608 11.179 1.00 94.62 74 ILE A CA 1
ATOM 586 C C . ILE A 1 74 ? -19.181 9.907 11.329 1.00 94.62 74 ILE A C 1
ATOM 588 O O . ILE A 1 74 ? -20.005 10.336 12.129 1.00 94.62 74 ILE A O 1
ATOM 592 N N . MET A 1 75 ? -19.426 8.807 10.609 1.00 94.50 75 MET A N 1
ATOM 593 C CA . MET A 1 75 ? -20.688 8.063 10.720 1.00 94.50 75 MET A CA 1
ATOM 594 C C . MET A 1 75 ? -20.912 7.507 12.133 1.00 94.50 75 MET A C 1
ATOM 596 O O . MET A 1 75 ? -22.005 7.619 12.685 1.00 94.50 75 MET A O 1
ATOM 600 N N . VAL A 1 76 ? -19.885 6.928 12.746 1.00 95.75 76 VAL A N 1
ATOM 601 C CA . VAL A 1 76 ? -19.986 6.325 14.079 1.00 95.75 76 VAL A CA 1
ATOM 602 C C . VAL A 1 76 ? -20.165 7.381 15.172 1.00 95.75 76 VAL A C 1
ATOM 604 O O . VAL A 1 76 ? -20.976 7.188 16.080 1.00 95.75 76 VAL A O 1
ATOM 607 N N . GLU A 1 77 ? -19.470 8.512 15.070 1.00 94.12 77 GLU A N 1
ATOM 608 C CA . GLU A 1 77 ? -19.583 9.591 16.052 1.00 94.12 77 GLU A CA 1
ATOM 609 C C . GLU A 1 77 ? -20.876 10.390 15.874 1.00 94.12 77 GLU A C 1
ATOM 611 O O . GLU A 1 77 ? -21.647 10.562 16.819 1.00 94.12 77 GLU A O 1
ATOM 616 N N . GLU A 1 78 ? -21.170 10.839 14.655 1.00 91.62 78 GLU A N 1
ATOM 617 C CA . GLU A 1 78 ? -22.263 11.780 14.418 1.00 91.62 78 GLU A CA 1
ATOM 618 C C . GLU A 1 78 ? -23.620 11.107 14.219 1.00 91.62 78 GLU A C 1
ATOM 620 O O . GLU A 1 78 ? -24.636 11.709 14.575 1.00 91.62 78 GLU A O 1
ATOM 625 N N . LEU A 1 79 ? -23.672 9.890 13.660 1.00 91.12 79 LEU A N 1
ATOM 626 C CA . LEU A 1 79 ? -24.936 9.186 13.399 1.00 91.12 79 LEU A CA 1
ATOM 627 C C . LEU A 1 79 ? -25.266 8.153 14.477 1.00 91.12 79 LEU A C 1
ATOM 629 O O . LEU A 1 79 ? -26.433 8.008 14.834 1.00 91.12 79 LEU A O 1
ATOM 633 N N . LEU A 1 80 ? -24.264 7.445 15.010 1.00 93.44 80 LEU A N 1
ATOM 634 C CA . LEU A 1 80 ? -24.486 6.411 16.033 1.00 93.44 80 LEU A CA 1
ATOM 635 C C . LEU A 1 80 ? -24.276 6.918 17.465 1.00 93.44 80 LEU A C 1
ATOM 637 O O . LEU A 1 80 ? -24.772 6.288 18.401 1.00 93.44 80 LEU A O 1
ATOM 641 N N . GLY A 1 81 ? -23.593 8.053 17.639 1.00 94.06 81 GLY A N 1
ATOM 642 C CA . GLY A 1 81 ? -23.391 8.705 18.933 1.00 94.06 81 GLY A CA 1
ATOM 643 C C . GLY A 1 81 ? -22.249 8.131 19.769 1.00 94.06 81 GLY A C 1
ATOM 644 O O . GLY A 1 81 ? -22.168 8.458 20.949 1.00 94.06 81 GLY A O 1
ATOM 645 N N . TYR A 1 82 ? -21.387 7.272 19.215 1.00 95.81 82 TYR A N 1
ATOM 646 C CA . TYR A 1 82 ? -20.198 6.822 19.946 1.00 95.81 82 TYR A CA 1
ATOM 647 C C . TYR A 1 82 ? -19.202 7.967 20.107 1.00 95.81 82 TYR A C 1
ATOM 649 O O . TYR A 1 82 ? -18.985 8.734 19.178 1.00 95.81 82 TYR A O 1
ATOM 657 N N . GLU A 1 83 ? -18.575 8.081 21.271 1.00 91.06 83 GLU A N 1
ATOM 658 C CA . GLU A 1 83 ? -17.588 9.135 21.514 1.00 91.06 83 GLU A CA 1
ATOM 659 C C . GLU A 1 83 ? -16.151 8.624 21.349 1.00 91.06 83 GLU A C 1
ATOM 661 O O . GLU A 1 83 ? -15.838 7.477 21.670 1.00 91.06 83 GLU A O 1
ATOM 666 N N . GLY A 1 84 ? -15.265 9.503 20.868 1.00 92.56 84 GLY A N 1
ATOM 667 C CA . GLY A 1 84 ? -13.819 9.296 20.926 1.00 92.56 84 GLY A CA 1
ATOM 668 C C . GLY A 1 84 ? -13.286 8.214 19.988 1.00 92.56 84 GLY A C 1
ATOM 669 O O . GLY A 1 84 ? -12.328 7.534 20.349 1.00 92.56 84 GLY A O 1
ATOM 670 N N . VAL A 1 85 ? -13.866 8.045 18.796 1.00 96.75 85 VAL A N 1
ATOM 671 C CA . VAL A 1 85 ? -13.379 7.053 17.827 1.00 96.75 85 VAL A CA 1
ATOM 672 C C . VAL A 1 85 ? -11.951 7.410 17.414 1.00 96.75 85 VAL A C 1
ATOM 674 O O . VAL A 1 85 ? -11.660 8.514 16.937 1.00 96.75 85 VAL A O 1
ATOM 677 N N . GLU A 1 86 ? -11.035 6.465 17.587 1.00 97.56 86 GLU A N 1
ATOM 678 C CA . GLU A 1 86 ? -9.612 6.657 17.340 1.00 97.56 86 GLU A CA 1
ATOM 679 C C . GLU A 1 86 ? -9.212 6.068 15.986 1.00 97.56 86 GLU A C 1
ATOM 681 O O . GLU A 1 86 ? -9.568 4.938 15.658 1.00 97.56 86 GLU A O 1
ATOM 686 N N . LEU A 1 87 ? -8.432 6.822 15.207 1.00 97.94 87 LEU A N 1
ATOM 687 C CA . LEU A 1 87 ? -7.801 6.323 13.987 1.00 97.94 87 LEU A CA 1
ATOM 688 C C . LEU A 1 87 ? -6.317 6.065 14.267 1.00 97.94 87 LEU A C 1
ATOM 690 O O . LEU A 1 87 ? -5.545 7.015 14.405 1.00 97.94 87 LEU A O 1
ATOM 694 N N . ARG A 1 88 ? -5.900 4.795 14.327 1.00 96.62 88 ARG A N 1
ATOM 695 C CA . ARG A 1 88 ? -4.490 4.422 14.534 1.00 96.62 88 ARG A CA 1
ATOM 696 C C . ARG A 1 88 ? -3.813 4.069 13.225 1.00 96.62 88 ARG A C 1
ATOM 698 O O . ARG A 1 88 ? -4.289 3.231 12.461 1.00 96.62 88 ARG A O 1
ATOM 705 N N . THR A 1 89 ? -2.672 4.706 12.970 1.00 94.31 89 THR A N 1
ATOM 706 C CA . THR A 1 89 ? -1.944 4.521 11.713 1.00 94.31 89 THR A CA 1
ATOM 707 C C . THR A 1 89 ? -0.989 3.332 11.781 1.00 94.31 89 THR A C 1
ATOM 709 O O . THR A 1 89 ? 0.011 3.388 12.492 1.00 94.31 89 THR A O 1
ATOM 712 N N . TYR A 1 90 ? -1.225 2.320 10.945 1.00 91.62 90 TYR A N 1
ATOM 713 C CA . TYR A 1 90 ? -0.304 1.210 10.700 1.00 91.62 90 TYR A CA 1
ATOM 714 C C . TYR A 1 90 ? 0.049 1.146 9.210 1.00 91.62 90 TYR A C 1
ATOM 716 O O . TYR A 1 90 ? -0.806 0.982 8.341 1.00 91.62 90 TYR A O 1
ATOM 724 N N . ASN A 1 91 ? 1.337 1.282 8.892 1.00 84.19 91 ASN A N 1
ATOM 725 C CA . ASN A 1 91 ? 1.826 1.305 7.511 1.00 84.19 91 ASN A CA 1
ATOM 726 C C . ASN A 1 91 ? 2.318 -0.076 7.094 1.00 84.19 91 ASN A C 1
ATOM 728 O O . ASN A 1 91 ? 3.514 -0.302 6.979 1.00 84.19 91 ASN A O 1
ATOM 732 N N . THR A 1 92 ? 1.388 -1.006 6.899 1.00 81.50 92 THR A N 1
ATOM 733 C CA . THR A 1 92 ? 1.705 -2.365 6.458 1.00 81.50 92 THR A CA 1
ATOM 734 C C . THR A 1 92 ? 0.710 -2.835 5.402 1.00 81.50 92 THR A C 1
ATOM 736 O O . THR A 1 92 ? -0.480 -2.535 5.479 1.00 81.50 92 THR A O 1
ATOM 739 N N . PHE A 1 93 ? 1.204 -3.555 4.395 1.00 79.88 93 PHE A N 1
ATOM 740 C CA . PHE A 1 93 ? 0.374 -4.320 3.455 1.00 79.88 93 PHE A CA 1
ATOM 741 C C . PHE A 1 93 ? 0.225 -5.792 3.874 1.00 79.88 93 PHE A C 1
ATOM 743 O O . PHE A 1 93 ? -0.425 -6.563 3.173 1.00 79.88 93 PHE A O 1
ATOM 750 N N . ASP A 1 94 ? 0.828 -6.206 4.993 1.00 85.25 94 ASP A N 1
ATOM 751 C CA . ASP A 1 94 ? 0.719 -7.577 5.484 1.00 85.25 94 ASP A CA 1
ATOM 752 C C . ASP A 1 94 ? -0.598 -7.774 6.243 1.00 85.25 94 ASP A C 1
ATOM 754 O O . ASP A 1 94 ? -0.721 -7.407 7.416 1.00 85.25 94 ASP A O 1
ATOM 758 N N . ALA A 1 95 ? -1.565 -8.415 5.581 1.00 89.50 95 ALA A N 1
ATOM 759 C CA . ALA A 1 95 ? -2.857 -8.755 6.168 1.00 89.50 95 ALA A CA 1
ATOM 760 C C . ALA A 1 95 ? -2.731 -9.508 7.498 1.00 89.50 95 ALA A C 1
ATOM 762 O O . ALA A 1 95 ? -3.537 -9.296 8.400 1.00 89.50 95 ALA A O 1
ATOM 763 N N . LYS A 1 96 ? -1.704 -10.355 7.668 1.00 90.00 96 LYS A N 1
ATOM 764 C CA . LYS A 1 96 ? -1.515 -11.108 8.916 1.00 90.00 96 LYS A CA 1
ATOM 765 C C . LYS A 1 96 ? -1.228 -10.180 10.087 1.00 90.00 96 LYS A C 1
ATOM 767 O O . LYS A 1 96 ? -1.644 -10.475 11.199 1.00 90.00 96 LYS A O 1
ATOM 772 N N . GLN A 1 97 ? -0.529 -9.068 9.866 1.00 91.00 97 GLN A N 1
ATOM 773 C CA . GLN A 1 97 ? -0.267 -8.100 10.930 1.00 91.00 97 GLN A CA 1
ATOM 774 C C . GLN A 1 97 ? -1.540 -7.366 11.349 1.00 91.00 97 GLN A C 1
ATOM 776 O O . GLN A 1 97 ? -1.769 -7.209 12.545 1.00 91.00 97 GLN A O 1
ATOM 781 N N . SER A 1 98 ? -2.381 -6.969 10.392 1.00 93.19 98 SER A N 1
ATOM 782 C CA . SER A 1 98 ? -3.686 -6.367 10.691 1.00 93.19 98 SER A CA 1
ATOM 783 C C . SER A 1 98 ? -4.595 -7.357 11.424 1.00 93.19 98 SER A C 1
ATOM 785 O O . SER A 1 98 ? -5.173 -7.017 12.450 1.00 93.19 98 SER A O 1
ATOM 787 N N . LEU A 1 99 ? -4.639 -8.618 10.983 1.00 93.88 99 LEU A N 1
ATOM 788 C CA . LEU A 1 99 ? -5.437 -9.663 11.631 1.00 93.88 99 LEU A CA 1
ATOM 789 C C . LEU A 1 99 ? -4.955 -9.984 13.051 1.00 93.88 99 LEU A C 1
ATOM 791 O O . LEU A 1 99 ? -5.784 -10.169 13.932 1.00 93.88 99 LEU A O 1
ATOM 795 N N . ARG A 1 100 ? -3.641 -9.965 13.312 1.00 92.88 100 ARG A N 1
ATOM 796 C CA . ARG A 1 100 ? -3.089 -10.084 14.675 1.00 92.88 100 ARG A CA 1
ATOM 797 C C . ARG A 1 100 ? -3.570 -8.968 15.596 1.00 92.88 100 ARG A C 1
ATOM 799 O O . ARG A 1 100 ? -3.925 -9.243 16.739 1.00 92.88 100 ARG A O 1
ATOM 806 N N . ARG A 1 101 ? -3.583 -7.724 15.102 1.00 93.56 101 ARG A N 1
ATOM 807 C CA . ARG A 1 101 ? -4.058 -6.564 15.870 1.00 93.56 101 ARG A CA 1
ATOM 808 C C . ARG A 1 101 ? -5.547 -6.667 16.174 1.00 93.56 101 ARG A C 1
ATOM 810 O O . ARG A 1 101 ? -5.907 -6.466 17.324 1.00 93.56 101 ARG A O 1
ATOM 817 N N . ILE A 1 102 ? -6.362 -7.045 15.184 1.00 93.88 102 ILE A N 1
ATOM 818 C CA . ILE A 1 102 ? -7.817 -7.223 15.338 1.00 93.88 102 ILE A CA 1
ATOM 819 C C . ILE A 1 102 ? -8.143 -8.384 16.278 1.00 93.88 102 ILE A C 1
ATOM 821 O O . ILE A 1 102 ? -8.947 -8.241 17.192 1.00 93.88 102 ILE A O 1
ATOM 825 N N . ALA A 1 103 ? -7.491 -9.533 16.090 1.00 92.38 103 ALA A N 1
ATOM 826 C CA . ALA A 1 103 ? -7.712 -10.708 16.925 1.00 92.38 103 ALA A CA 1
ATOM 827 C C . ALA A 1 103 ? -7.165 -10.532 18.352 1.00 92.38 103 ALA A C 1
ATOM 829 O O . ALA A 1 103 ? -7.605 -11.231 19.261 1.00 92.38 103 ALA A O 1
ATOM 830 N N . GLY A 1 104 ? -6.191 -9.639 18.557 1.00 89.69 104 GLY A N 1
ATOM 831 C CA . GLY A 1 104 ? -5.500 -9.468 19.835 1.00 89.69 104 GLY A CA 1
ATOM 832 C C . GLY A 1 104 ? -4.535 -10.613 20.172 1.00 89.69 104 GLY A C 1
ATOM 833 O O . GLY A 1 104 ? -4.254 -10.847 21.344 1.00 89.69 104 GLY A O 1
ATOM 834 N N . CYS A 1 105 ? -4.038 -11.352 19.172 1.00 88.94 105 CYS A N 1
ATOM 835 C CA . CYS A 1 105 ? -3.142 -12.495 19.376 1.00 88.94 105 CYS A CA 1
ATOM 836 C C . CYS A 1 105 ? -2.111 -12.653 18.247 1.00 88.94 105 CYS A C 1
ATOM 838 O O . CYS A 1 105 ? -2.312 -12.223 17.112 1.00 88.94 105 CYS A O 1
ATOM 840 N N . SER A 1 106 ? -0.989 -13.313 18.547 1.00 88.25 106 SER A N 1
ATOM 841 C CA . SER A 1 106 ? 0.151 -13.454 17.625 1.00 88.25 106 SER A CA 1
ATOM 842 C C . SER A 1 106 ? -0.075 -14.474 16.496 1.00 88.25 106 SER A C 1
ATOM 844 O O . SER A 1 106 ? 0.579 -14.407 15.450 1.00 88.25 106 SER A O 1
ATOM 846 N N . SER A 1 107 ? -0.964 -15.447 16.700 1.00 89.88 107 SER A N 1
ATOM 847 C CA . SER A 1 107 ? -1.251 -16.548 15.771 1.00 89.88 107 SER A CA 1
ATOM 848 C C . SER A 1 107 ? -2.670 -17.071 16.009 1.00 89.88 107 SER A C 1
ATOM 850 O O . SER A 1 107 ? -3.060 -17.158 17.176 1.00 89.88 107 SER A O 1
ATOM 852 N N . PRO A 1 108 ? -3.405 -17.509 14.967 1.00 90.06 108 PRO A N 1
ATOM 853 C CA . PRO A 1 108 ? -4.725 -18.118 15.140 1.00 90.06 108 PRO A CA 1
ATOM 854 C C . PRO A 1 108 ? -4.687 -19.385 16.011 1.00 90.06 108 PRO A C 1
ATOM 856 O O . PRO A 1 108 ? -5.637 -19.661 16.732 1.00 90.06 108 PRO A O 1
ATOM 859 N N . THR A 1 109 ? -3.572 -20.124 16.013 1.00 87.94 109 THR A N 1
ATOM 860 C CA . THR A 1 109 ? -3.403 -21.355 16.808 1.00 87.94 109 THR A CA 1
ATOM 861 C C . THR A 1 109 ? -3.263 -21.108 18.310 1.00 87.94 109 THR A C 1
ATOM 863 O O . THR A 1 109 ? -3.592 -21.980 19.103 1.00 87.94 109 THR A O 1
ATOM 866 N N . ASN A 1 110 ? -2.765 -19.931 18.705 1.00 81.94 110 ASN A N 1
ATOM 867 C CA . ASN A 1 110 ? -2.446 -19.589 20.098 1.00 81.94 110 ASN A CA 1
ATOM 868 C C . ASN A 1 110 ? -3.344 -18.452 20.601 1.00 81.94 110 ASN A C 1
ATOM 870 O O . ASN A 1 110 ? -2.956 -17.668 21.465 1.00 81.94 110 ASN A O 1
ATOM 874 N N . CYS A 1 111 ? -4.524 -18.319 20.004 1.00 83.44 111 CYS A N 1
ATOM 875 C CA . CYS A 1 111 ? -5.477 -17.278 20.329 1.00 83.44 111 CYS A CA 1
ATOM 876 C C . CYS A 1 111 ? -6.356 -17.787 21.482 1.00 83.44 111 CYS A C 1
ATOM 878 O O . CYS A 1 111 ? -7.364 -18.459 21.263 1.00 83.44 111 CYS A O 1
ATOM 880 N N . THR A 1 112 ? -5.944 -17.539 22.729 1.00 75.38 112 THR A N 1
ATOM 881 C CA . THR A 1 112 ? -6.783 -17.852 23.892 1.00 75.38 112 THR A CA 1
ATOM 882 C C . THR A 1 112 ? -8.013 -16.944 23.888 1.00 75.38 112 THR A C 1
ATOM 884 O O . THR A 1 112 ? -7.981 -15.810 23.399 1.00 75.38 112 THR A O 1
ATOM 887 N N . LYS A 1 113 ? -9.122 -17.422 24.460 1.00 65.06 113 LYS A N 1
ATOM 888 C CA . LYS A 1 113 ? -10.344 -16.622 24.654 1.00 65.06 113 LYS A CA 1
ATOM 889 C C . LYS A 1 113 ? -10.204 -15.576 25.767 1.00 65.06 113 LYS A C 1
ATOM 891 O O . LYS A 1 113 ? -11.203 -15.135 26.322 1.00 65.06 113 LYS A O 1
ATOM 896 N N . GLU A 1 114 ? -8.987 -15.181 26.132 1.00 66.81 114 GLU A N 1
ATOM 897 C CA . GLU A 1 114 ? -8.820 -14.073 27.061 1.00 66.81 114 GLU A CA 1
ATOM 898 C C . GLU A 1 114 ? -9.305 -12.796 26.386 1.00 66.81 114 GLU A C 1
ATOM 900 O O . GLU A 1 114 ? -8.710 -12.314 25.427 1.00 66.81 114 GLU A O 1
ATOM 905 N N . GLU A 1 115 ? -10.425 -12.281 26.882 1.00 64.25 115 GLU A N 1
ATOM 906 C CA . GLU A 1 115 ? -11.107 -11.059 26.457 1.00 64.25 115 GLU A CA 1
ATOM 907 C C . GLU A 1 115 ? -10.267 -9.803 26.772 1.00 64.25 115 GLU A C 1
ATOM 909 O O . GLU A 1 115 ? -10.651 -8.950 27.576 1.00 64.25 115 GLU A O 1
ATOM 914 N N . SER A 1 116 ? -9.067 -9.720 26.209 1.00 78.00 116 SER A N 1
ATOM 915 C CA . SER A 1 116 ? -8.303 -8.486 26.101 1.00 78.00 116 SER A CA 1
ATOM 916 C C . SER A 1 116 ? -8.884 -7.641 24.972 1.00 78.00 116 SER A C 1
ATOM 918 O O . SER A 1 116 ? -9.246 -8.153 23.906 1.00 78.00 116 SER A O 1
ATOM 920 N N . VAL A 1 117 ? -8.984 -6.336 25.214 1.00 87.19 117 VAL A N 1
ATOM 921 C CA . VAL A 1 117 ? -9.363 -5.377 24.176 1.00 87.19 117 VAL A CA 1
ATOM 922 C C . VAL A 1 117 ? -8.244 -5.348 23.134 1.00 87.19 117 VAL A C 1
ATOM 924 O O . VAL A 1 117 ? -7.088 -5.133 23.510 1.00 87.19 117 VAL A O 1
ATOM 927 N N . PRO A 1 118 ? -8.545 -5.594 21.850 1.00 91.25 118 PRO A N 1
ATOM 928 C CA . PRO A 1 118 ? -7.524 -5.574 20.820 1.00 91.25 118 PRO A CA 1
ATOM 929 C C . PRO A 1 118 ? -6.997 -4.153 20.599 1.00 91.25 118 PRO A C 1
ATOM 931 O O . PRO A 1 118 ? -7.684 -3.160 20.840 1.00 91.25 118 PRO A O 1
ATOM 934 N N . ASP A 1 119 ? -5.768 -4.062 20.096 1.00 92.19 119 ASP A N 1
ATOM 935 C CA . ASP A 1 119 ? -5.136 -2.787 19.738 1.00 92.19 119 ASP A CA 1
ATOM 936 C C . ASP A 1 119 ? -5.921 -2.059 18.632 1.00 92.19 119 ASP A C 1
ATOM 938 O O . ASP A 1 119 ? -6.009 -0.838 18.605 1.00 92.19 119 ASP A O 1
ATOM 942 N N . VAL A 1 120 ? -6.552 -2.814 17.737 1.00 95.25 120 VAL A N 1
ATOM 943 C CA . VAL A 1 120 ? -7.430 -2.305 16.683 1.00 95.25 120 VAL A CA 1
ATOM 944 C C . VAL A 1 120 ? -8.703 -3.133 16.705 1.00 95.25 120 VAL A C 1
ATOM 946 O O . VAL A 1 120 ? -8.630 -4.347 16.806 1.00 95.25 120 VAL A O 1
ATOM 949 N N . MET A 1 121 ? -9.867 -2.509 16.556 1.00 95.56 121 MET A N 1
ATOM 950 C CA . MET A 1 121 ? -11.144 -3.227 16.484 1.00 95.56 121 MET A CA 1
ATOM 951 C C . MET A 1 121 ? -11.640 -3.388 15.047 1.00 95.56 121 MET A C 1
ATOM 953 O O . MET A 1 121 ? -12.318 -4.362 14.736 1.00 95.56 121 MET A O 1
ATOM 957 N N . ILE A 1 122 ? -11.328 -2.427 14.172 1.00 96.88 122 ILE A N 1
ATOM 958 C CA . ILE A 1 122 ? -11.905 -2.341 12.826 1.00 96.88 122 ILE A CA 1
ATOM 959 C C . ILE A 1 122 ? -10.812 -2.023 11.807 1.00 96.88 122 ILE A C 1
ATOM 961 O O . ILE A 1 122 ? -9.990 -1.136 12.021 1.00 96.88 122 ILE A O 1
ATOM 965 N N . ASN A 1 123 ? -10.840 -2.712 10.669 1.00 95.75 123 ASN A N 1
ATOM 966 C CA . ASN A 1 123 ? -10.078 -2.356 9.477 1.00 95.75 123 ASN A CA 1
ATOM 967 C C . ASN A 1 123 ? -11.035 -2.358 8.282 1.00 95.75 123 ASN A C 1
ATOM 969 O O . ASN A 1 123 ? -11.739 -3.339 8.058 1.00 95.75 123 ASN A O 1
ATOM 973 N N . LEU A 1 124 ? -11.079 -1.247 7.549 1.00 95.06 124 LEU A N 1
ATOM 974 C CA . LEU A 1 124 ? -12.046 -1.022 6.469 1.00 95.06 124 LEU A CA 1
ATOM 975 C C . LEU A 1 124 ? -11.448 -1.273 5.080 1.00 95.06 124 LEU A C 1
ATOM 977 O O . LEU A 1 124 ? -12.161 -1.233 4.084 1.00 95.06 124 LEU A O 1
ATOM 981 N N . GLU A 1 125 ? -10.140 -1.514 4.991 1.00 91.81 125 GLU A N 1
ATOM 982 C CA . GLU A 1 125 ? -9.440 -1.730 3.726 1.00 91.81 125 GLU A CA 1
ATOM 983 C C . GLU A 1 125 ? -8.312 -2.763 3.893 1.00 91.81 125 GLU A C 1
ATOM 985 O O . GLU A 1 125 ? -7.116 -2.485 3.707 1.00 91.81 125 GLU A O 1
ATOM 990 N N . LEU A 1 126 ? -8.708 -3.981 4.268 1.00 90.88 126 LEU A N 1
ATOM 991 C CA . LEU A 1 126 ? -7.803 -5.111 4.438 1.00 90.88 126 LEU A CA 1
ATOM 992 C C . LEU A 1 126 ? -7.472 -5.747 3.080 1.00 90.88 126 LEU A C 1
ATOM 994 O O . LEU A 1 126 ? -8.313 -6.378 2.443 1.00 90.88 126 LEU A O 1
ATOM 998 N N . TRP A 1 127 ? -6.218 -5.626 2.649 1.00 86.69 127 TRP A N 1
ATOM 999 C CA . TRP A 1 127 ? -5.749 -6.235 1.404 1.00 86.69 127 TRP A CA 1
ATOM 1000 C C . TRP A 1 127 ? -5.270 -7.666 1.629 1.00 86.69 127 TRP A C 1
ATOM 1002 O O . TRP A 1 127 ? -4.200 -7.888 2.191 1.00 86.69 127 TRP A O 1
ATOM 1012 N N . MET A 1 128 ? -6.026 -8.639 1.127 1.00 84.94 128 MET A N 1
ATOM 1013 C CA . MET A 1 128 ? -5.640 -10.051 1.144 1.00 84.94 128 MET A CA 1
ATOM 1014 C C . MET A 1 128 ? -4.814 -10.388 -0.103 1.00 84.94 128 MET A C 1
ATOM 1016 O O . MET A 1 128 ? -5.328 -10.431 -1.218 1.00 84.94 128 MET A O 1
ATOM 1020 N N . GLY A 1 129 ? -3.510 -10.613 0.075 1.00 77.62 129 GLY A N 1
ATOM 1021 C CA . GLY A 1 129 ? -2.626 -11.025 -1.018 1.00 77.62 129 GLY A CA 1
ATOM 1022 C C . GLY A 1 129 ? -2.842 -12.488 -1.445 1.00 77.62 129 GLY A C 1
ATOM 1023 O O . GLY A 1 129 ? -3.389 -13.275 -0.666 1.00 77.62 129 GLY A O 1
ATOM 1024 N N . PRO A 1 130 ? -2.354 -12.899 -2.631 1.00 73.62 130 PRO A N 1
ATOM 1025 C CA . PRO A 1 130 ? -2.433 -14.287 -3.088 1.00 73.62 130 PRO A CA 1
ATOM 1026 C C . PRO A 1 130 ? -1.883 -15.278 -2.054 1.00 73.62 130 PRO A C 1
ATOM 1028 O O . PRO A 1 130 ? -0.784 -15.093 -1.529 1.00 73.62 130 PRO A O 1
ATOM 1031 N N . GLY A 1 131 ? -2.643 -16.338 -1.768 1.00 76.62 131 GLY A N 1
ATOM 1032 C CA . GLY A 1 131 ? -2.280 -17.348 -0.767 1.00 76.62 131 GLY A CA 1
ATOM 1033 C C . GLY A 1 131 ? -2.520 -16.928 0.691 1.00 76.62 131 GLY A C 1
ATOM 1034 O O . GLY A 1 131 ? -2.152 -17.671 1.599 1.00 76.62 131 GLY A O 1
ATOM 1035 N N . SER A 1 132 ? -3.128 -15.763 0.937 1.00 83.56 132 SER A N 1
ATOM 1036 C CA . SER A 1 132 ? -3.615 -15.379 2.268 1.00 83.56 132 SER A CA 1
ATOM 1037 C C . SER A 1 132 ? -5.020 -15.941 2.475 1.00 83.56 132 SER A C 1
ATOM 1039 O O . SER A 1 132 ? -5.856 -15.829 1.584 1.00 83.56 132 SER A O 1
ATOM 1041 N N . SER A 1 133 ? -5.289 -16.517 3.647 1.00 88.81 133 SER A N 1
ATOM 1042 C CA . SER A 1 133 ? -6.618 -17.016 4.018 1.00 88.81 133 SER A CA 1
ATOM 1043 C C . SER A 1 133 ? -7.084 -16.362 5.311 1.00 88.81 133 SER A C 1
ATOM 1045 O O . SER A 1 133 ? -6.300 -16.210 6.254 1.00 88.81 133 SER A O 1
ATOM 1047 N N . LEU A 1 134 ? -8.357 -15.969 5.333 1.00 92.12 134 LEU A N 1
ATOM 1048 C CA . LEU A 1 134 ? -9.021 -15.421 6.512 1.00 92.12 134 LEU A CA 1
ATOM 1049 C C . LEU A 1 134 ? -9.558 -16.530 7.428 1.00 92.12 134 LEU A C 1
ATOM 1051 O O . LEU A 1 134 ? -9.676 -16.327 8.630 1.00 92.12 134 LEU A O 1
ATOM 1055 N N . GLU A 1 135 ? -9.813 -17.720 6.882 1.00 93.44 135 GLU A N 1
ATOM 1056 C CA . GLU A 1 135 ? -10.467 -18.841 7.564 1.00 93.44 135 GLU A CA 1
ATOM 1057 C C . GLU A 1 135 ? -9.818 -19.224 8.910 1.00 93.44 135 GLU A C 1
ATOM 1059 O O . GLU A 1 135 ? -10.550 -19.310 9.899 1.00 93.44 135 GLU A O 1
ATOM 1064 N N . PRO A 1 136 ? -8.475 -19.336 9.041 1.00 93.69 136 PRO A N 1
ATOM 1065 C CA . PRO A 1 136 ? -7.862 -19.634 10.337 1.00 93.69 136 PRO A CA 1
ATOM 1066 C C . PRO A 1 136 ? -8.142 -18.564 11.397 1.00 93.69 136 PRO A C 1
ATOM 1068 O O . PRO A 1 136 ? -8.195 -18.869 12.584 1.00 93.69 136 PRO A O 1
ATOM 1071 N N . TRP A 1 137 ? -8.310 -17.307 10.980 1.00 93.38 137 TRP A N 1
ATOM 1072 C CA . TRP A 1 137 ? -8.601 -16.191 11.876 1.00 93.38 137 TRP A CA 1
ATOM 1073 C C . TRP A 1 137 ? -10.075 -16.148 12.267 1.00 93.38 137 TRP A C 1
ATOM 1075 O O . TRP A 1 137 ? -10.369 -15.905 13.435 1.00 93.38 137 TRP A O 1
ATOM 1085 N N . LEU A 1 138 ? -10.992 -16.457 11.346 1.00 93.69 138 LEU A N 1
ATOM 1086 C CA . LEU A 1 138 ? -12.421 -16.593 11.660 1.00 93.69 138 LEU A CA 1
ATOM 1087 C C . LEU A 1 138 ? -12.662 -17.724 12.663 1.00 93.69 138 LEU A C 1
ATOM 1089 O O . LEU A 1 138 ? -13.418 -17.553 13.616 1.00 93.69 138 LEU A O 1
ATOM 1093 N N . GLY A 1 139 ? -11.941 -18.842 12.514 1.00 91.50 139 GLY A N 1
ATOM 1094 C CA . GLY A 1 139 ? -12.004 -19.980 13.436 1.00 91.50 139 GLY A CA 1
ATOM 1095 C C . GLY A 1 139 ? -11.621 -19.650 14.886 1.00 91.50 139 GLY A C 1
ATOM 1096 O O . GLY A 1 139 ? -11.993 -20.388 15.794 1.00 91.50 139 GLY A O 1
ATOM 1097 N N . THR A 1 140 ? -10.934 -18.527 15.135 1.00 90.75 140 THR A N 1
ATOM 1098 C CA . THR A 1 140 ? -10.644 -18.059 16.505 1.00 90.75 140 THR A CA 1
ATOM 1099 C C . THR A 1 140 ? -11.878 -17.510 17.227 1.00 90.75 140 THR A C 1
ATOM 1101 O O . THR A 1 140 ? -11.870 -17.401 18.452 1.00 90.75 140 THR A O 1
ATOM 1104 N N . GLY A 1 141 ? -12.921 -17.110 16.488 1.00 90.50 141 GLY A N 1
ATOM 1105 C CA . GLY A 1 141 ? -14.082 -16.392 17.019 1.00 90.50 141 GLY A CA 1
ATOM 1106 C C . GLY A 1 141 ? -13.796 -14.951 17.467 1.00 90.50 141 GLY A C 1
ATOM 1107 O O . GLY A 1 141 ? -14.680 -14.315 18.032 1.00 90.50 141 GLY A O 1
ATOM 1108 N N . ARG A 1 142 ? -12.581 -14.428 17.239 1.00 90.00 142 ARG A N 1
ATOM 1109 C CA . ARG A 1 142 ? -12.171 -13.058 17.615 1.00 90.00 142 ARG A CA 1
ATOM 1110 C C . ARG A 1 142 ? -12.140 -12.079 16.445 1.00 90.00 142 ARG A C 1
ATOM 1112 O O . ARG A 1 142 ? -11.986 -10.882 16.656 1.00 90.00 142 ARG A O 1
ATOM 1119 N N . VAL A 1 143 ? -12.266 -12.586 15.222 1.00 93.12 143 VAL A N 1
ATOM 1120 C CA . VAL A 1 143 ? -12.330 -11.788 13.996 1.00 93.12 143 VAL A CA 1
ATOM 1121 C C . VAL A 1 143 ? -13.676 -12.039 13.341 1.00 93.12 143 VAL A C 1
ATOM 1123 O O . VAL A 1 143 ? -14.070 -13.189 13.154 1.00 93.12 143 VAL A O 1
ATOM 1126 N N . LEU A 1 144 ? -14.353 -10.955 12.976 1.00 94.94 144 LEU A N 1
ATOM 1127 C CA . LEU A 1 144 ? -15.569 -10.986 12.180 1.00 94.94 144 LEU A CA 1
ATOM 1128 C C . LEU A 1 144 ? -15.265 -10.412 10.795 1.00 94.94 144 LEU A C 1
ATOM 1130 O O . LEU A 1 144 ? -14.728 -9.310 10.688 1.00 94.94 144 LEU A O 1
ATOM 1134 N N . ASP A 1 145 ? -15.612 -11.160 9.749 1.00 94.00 145 ASP A N 1
ATOM 1135 C CA . ASP A 1 145 ? -15.639 -10.641 8.383 1.00 94.00 145 ASP A CA 1
ATOM 1136 C C . ASP A 1 145 ? -17.000 -9.987 8.122 1.00 94.00 145 ASP A C 1
ATOM 1138 O O . ASP A 1 145 ? -18.026 -10.665 8.074 1.00 94.00 145 ASP A O 1
ATOM 1142 N N . CYS A 1 146 ? -17.005 -8.662 7.980 1.00 94.38 146 CYS A N 1
ATOM 1143 C CA . CYS A 1 146 ? -18.209 -7.882 7.689 1.00 94.38 146 CYS A CA 1
ATOM 1144 C C . CYS A 1 146 ? -18.484 -7.738 6.180 1.00 94.38 146 CYS A C 1
ATOM 1146 O O . CYS A 1 146 ? -19.368 -6.975 5.792 1.00 94.38 146 CYS A O 1
ATOM 1148 N N . GLY A 1 147 ? -17.745 -8.456 5.329 1.00 90.50 147 GLY A N 1
ATOM 1149 C CA . GLY A 1 147 ? -17.891 -8.421 3.881 1.00 90.50 147 GLY A CA 1
ATOM 1150 C C . GLY A 1 147 ? -17.173 -7.247 3.211 1.00 90.50 147 GLY A C 1
ATOM 1151 O O . GLY A 1 147 ? -16.561 -6.385 3.844 1.00 90.50 147 GLY A O 1
ATOM 1152 N N . ALA A 1 148 ? -17.233 -7.225 1.879 1.00 88.25 148 ALA A N 1
ATOM 1153 C CA . ALA A 1 148 ? -16.579 -6.201 1.074 1.00 88.25 148 ALA A CA 1
ATOM 1154 C C . ALA A 1 148 ? -17.370 -4.882 1.086 1.00 88.25 148 ALA A C 1
ATOM 1156 O O . ALA A 1 148 ? -18.550 -4.853 0.745 1.00 88.25 148 ALA A O 1
ATOM 1157 N N . LEU A 1 149 ? -16.692 -3.773 1.396 1.00 85.69 149 LEU A N 1
ATOM 1158 C CA . LEU A 1 149 ? -17.272 -2.421 1.363 1.00 85.69 149 LEU A CA 1
ATOM 1159 C C . LEU A 1 149 ? -17.348 -1.815 -0.049 1.00 85.69 149 LEU A C 1
ATOM 1161 O O . LEU A 1 149 ? -17.864 -0.714 -0.225 1.00 85.69 149 LEU A O 1
ATOM 1165 N N . GLY A 1 150 ? -16.806 -2.493 -1.061 1.00 80.69 150 GLY A N 1
ATOM 1166 C CA . GLY A 1 150 ? -16.698 -1.948 -2.406 1.00 80.69 150 GLY A CA 1
ATOM 1167 C C . GLY A 1 150 ? -16.063 -2.920 -3.400 1.00 80.69 150 GLY A C 1
ATOM 1168 O O . GLY A 1 150 ? -15.962 -4.119 -3.122 1.00 80.69 150 GLY A O 1
ATOM 1169 N N . PRO A 1 151 ? -15.644 -2.422 -4.577 1.00 77.00 151 PRO A N 1
ATOM 1170 C CA . PRO A 1 151 ? -15.072 -3.260 -5.619 1.00 77.00 151 PRO A CA 1
ATOM 1171 C C . PRO A 1 151 ? -13.773 -3.922 -5.155 1.00 77.00 151 PRO A C 1
ATOM 1173 O O . PRO A 1 151 ? -12.944 -3.320 -4.472 1.00 77.00 151 PRO A O 1
ATOM 1176 N N . ILE A 1 152 ? -13.579 -5.170 -5.580 1.00 77.44 152 ILE A N 1
ATOM 1177 C CA . ILE A 1 152 ? -12.359 -5.927 -5.303 1.00 77.44 152 ILE A CA 1
ATOM 1178 C C . ILE A 1 152 ? -11.207 -5.279 -6.075 1.00 77.44 152 ILE A C 1
ATOM 1180 O O . ILE A 1 152 ? -11.168 -5.296 -7.308 1.00 77.44 152 ILE A O 1
ATOM 1184 N N . GLY A 1 153 ? -10.267 -4.698 -5.334 1.00 78.75 153 GLY A N 1
ATOM 1185 C CA . GLY A 1 153 ? -9.068 -4.099 -5.898 1.00 78.75 153 GLY A CA 1
ATOM 1186 C C . GLY A 1 153 ? -8.094 -5.141 -6.451 1.00 78.75 153 GLY A C 1
ATOM 1187 O O . GLY A 1 153 ? -8.127 -6.320 -6.097 1.00 78.75 153 GLY A O 1
ATOM 1188 N N . ARG A 1 154 ? -7.181 -4.695 -7.318 1.00 79.62 154 ARG A N 1
ATOM 1189 C CA . ARG A 1 154 ? -6.077 -5.517 -7.828 1.00 79.62 154 ARG A CA 1
ATOM 1190 C C . ARG A 1 154 ? -4.749 -4.886 -7.446 1.00 79.62 154 ARG A C 1
ATOM 1192 O O . ARG A 1 154 ? -4.535 -3.702 -7.682 1.00 79.62 154 ARG A O 1
ATOM 1199 N N . SER A 1 155 ? -3.853 -5.699 -6.904 1.00 79.94 155 SER A N 1
ATOM 1200 C CA . SER A 1 155 ? -2.441 -5.366 -6.746 1.00 79.94 155 SER A CA 1
ATOM 1201 C C . SER A 1 155 ? -1.623 -6.268 -7.664 1.00 79.94 155 SER A C 1
ATOM 1203 O O . SER A 1 155 ? -1.939 -7.444 -7.853 1.00 79.94 155 SER A O 1
ATOM 1205 N N . GLY A 1 156 ? -0.598 -5.711 -8.296 1.00 83.00 156 GLY A N 1
ATOM 1206 C CA . GLY A 1 156 ? 0.155 -6.441 -9.301 1.00 83.00 156 GLY A CA 1
ATOM 1207 C C . GLY A 1 156 ? 1.294 -5.634 -9.892 1.00 83.00 156 GLY A C 1
ATOM 1208 O O . GLY A 1 156 ? 1.560 -4.501 -9.497 1.00 83.00 156 GLY A O 1
ATOM 1209 N N . TRP A 1 157 ? 1.966 -6.266 -10.845 1.00 87.00 157 TRP A N 1
ATOM 1210 C CA . TRP A 1 157 ? 3.012 -5.656 -11.648 1.00 87.00 157 TRP A CA 1
ATOM 1211 C C . TRP A 1 157 ? 2.363 -5.053 -12.889 1.00 87.00 157 TRP A C 1
ATOM 1213 O O . TRP A 1 157 ? 1.718 -5.776 -13.647 1.00 87.00 157 TRP A O 1
ATOM 1223 N N . PHE A 1 158 ? 2.519 -3.747 -13.082 1.00 88.00 158 PHE A N 1
ATOM 1224 C CA . PHE A 1 158 ? 1.906 -3.019 -14.189 1.00 88.00 158 PHE A CA 1
ATOM 1225 C C . PHE A 1 158 ? 2.981 -2.490 -15.137 1.00 88.00 158 PHE A C 1
ATOM 1227 O O . PHE A 1 158 ? 4.055 -2.075 -14.706 1.00 88.00 158 PHE A O 1
ATOM 1234 N N . ILE A 1 159 ? 2.677 -2.507 -16.433 1.00 89.50 159 ILE A N 1
ATOM 1235 C CA . ILE A 1 159 ? 3.510 -1.961 -17.506 1.00 89.50 159 ILE A CA 1
ATOM 1236 C C . ILE A 1 159 ? 2.606 -1.035 -18.320 1.00 89.50 159 ILE A C 1
ATOM 1238 O O . ILE A 1 159 ? 1.448 -1.376 -18.568 1.00 89.50 159 ILE A O 1
ATOM 1242 N N . SER A 1 160 ? 3.094 0.143 -18.715 1.00 88.25 160 SER A N 1
ATOM 1243 C CA . SER A 1 160 ? 2.271 1.073 -19.492 1.00 88.25 160 SER A CA 1
ATOM 1244 C C . SER A 1 160 ? 1.964 0.502 -20.877 1.00 88.25 160 SER A C 1
ATOM 1246 O O . SER A 1 160 ? 2.842 -0.066 -21.529 1.00 88.25 160 SER A O 1
ATOM 1248 N N . ALA A 1 161 ? 0.729 0.689 -21.353 1.00 90.12 161 ALA A N 1
ATOM 1249 C CA . ALA A 1 161 ? 0.296 0.192 -22.662 1.00 90.12 161 ALA A CA 1
ATOM 1250 C C . ALA A 1 161 ? 1.211 0.687 -23.799 1.00 90.12 161 ALA A C 1
ATOM 1252 O O . ALA A 1 161 ? 1.634 -0.105 -24.634 1.00 90.12 161 ALA A O 1
ATOM 1253 N N . LYS A 1 162 ? 1.626 1.961 -23.741 1.00 89.81 162 LYS A N 1
ATOM 1254 C CA . LYS A 1 162 ? 2.617 2.575 -24.643 1.00 89.81 162 LYS A CA 1
ATOM 1255 C C . LYS A 1 162 ? 3.935 1.790 -24.684 1.00 89.81 162 LYS A C 1
ATOM 1257 O O . LYS A 1 162 ? 4.510 1.591 -25.749 1.00 89.81 162 LYS A O 1
ATOM 1262 N N . THR A 1 163 ? 4.418 1.323 -23.532 1.00 89.44 163 THR A N 1
ATOM 1263 C CA . THR A 1 163 ? 5.650 0.522 -23.457 1.00 89.44 163 THR A CA 1
ATOM 1264 C C . THR A 1 163 ? 5.451 -0.868 -24.046 1.00 89.44 163 THR A C 1
ATOM 1266 O O . THR A 1 163 ? 6.314 -1.337 -24.785 1.00 89.44 163 THR A O 1
ATOM 1269 N N . VAL A 1 164 ? 4.317 -1.512 -23.749 1.00 92.19 164 VAL A N 1
ATOM 1270 C CA . VAL A 1 164 ? 3.968 -2.828 -24.306 1.00 92.19 164 VAL A CA 1
ATOM 1271 C C . VAL A 1 164 ? 3.907 -2.766 -25.834 1.00 92.19 164 VAL A C 1
ATOM 1273 O O . VAL A 1 164 ? 4.552 -3.569 -26.504 1.00 92.19 164 VAL A O 1
ATOM 1276 N N . GLU A 1 165 ? 3.204 -1.778 -26.389 1.00 92.88 165 GLU A N 1
ATOM 1277 C CA . GLU A 1 165 ? 3.051 -1.587 -27.835 1.00 92.88 165 GLU A CA 1
ATOM 1278 C C . GLU A 1 165 ? 4.386 -1.294 -28.530 1.00 92.88 165 GLU A C 1
ATOM 1280 O O . GLU A 1 165 ? 4.705 -1.903 -29.556 1.00 92.88 165 GLU A O 1
ATOM 1285 N N . ARG A 1 166 ? 5.206 -0.412 -27.943 1.00 91.75 166 ARG A N 1
ATOM 1286 C CA . ARG A 1 166 ? 6.535 -0.078 -28.467 1.00 91.75 166 ARG A CA 1
ATOM 1287 C C . ARG A 1 166 ? 7.438 -1.308 -28.523 1.00 91.75 166 ARG A C 1
ATOM 1289 O O . ARG A 1 166 ? 8.003 -1.610 -29.571 1.00 91.75 166 ARG A O 1
ATOM 1296 N N . VAL A 1 167 ? 7.553 -2.043 -27.416 1.00 91.81 167 VAL A N 1
ATOM 1297 C CA . VAL A 1 167 ? 8.434 -3.219 -27.332 1.00 91.81 167 VAL A CA 1
ATOM 1298 C C . VAL A 1 167 ? 7.945 -4.350 -28.239 1.00 91.81 167 VAL A C 1
ATOM 1300 O O . VAL A 1 167 ? 8.763 -5.015 -28.880 1.00 91.81 167 VAL A O 1
ATOM 1303 N N . TRP A 1 168 ? 6.630 -4.529 -28.375 1.00 93.50 168 TRP A N 1
ATOM 1304 C CA . TRP A 1 168 ? 6.069 -5.464 -29.346 1.00 93.50 168 TRP A CA 1
ATOM 1305 C C . TRP A 1 168 ? 6.411 -5.069 -30.787 1.00 93.50 168 TRP A C 1
ATOM 1307 O O . TRP A 1 168 ? 6.840 -5.905 -31.582 1.00 93.50 168 TRP A O 1
ATOM 1317 N N . THR A 1 169 ? 6.263 -3.793 -31.135 1.00 94.62 169 THR A N 1
ATOM 1318 C CA . THR A 1 169 ? 6.502 -3.308 -32.499 1.00 94.62 169 THR A CA 1
ATOM 1319 C C . THR A 1 169 ? 7.975 -3.413 -32.888 1.00 94.62 169 THR A C 1
ATOM 1321 O O . THR A 1 169 ? 8.277 -3.966 -33.946 1.00 94.62 169 THR A O 1
ATOM 1324 N N . GLU A 1 170 ? 8.873 -2.949 -32.015 1.00 93.06 170 GLU A N 1
ATOM 1325 C CA . GLU A 1 170 ? 10.320 -2.877 -32.256 1.00 93.06 170 GLU A CA 1
ATOM 1326 C C . GLU A 1 170 ? 11.017 -4.237 -32.137 1.00 93.06 170 GLU A C 1
ATOM 1328 O O . GLU A 1 170 ? 11.927 -4.529 -32.909 1.00 93.06 170 GLU A O 1
ATOM 1333 N N . LYS A 1 171 ? 10.617 -5.061 -31.159 1.00 90.94 171 LYS A N 1
ATOM 1334 C CA . LYS A 1 171 ? 11.364 -6.271 -30.769 1.00 90.94 171 LYS A CA 1
ATOM 1335 C C . LYS A 1 171 ? 10.568 -7.568 -30.878 1.00 90.94 171 LYS A C 1
ATOM 1337 O O . LYS A 1 171 ? 11.142 -8.631 -30.687 1.00 90.94 171 LYS A O 1
ATOM 1342 N N . LYS A 1 172 ? 9.259 -7.507 -31.157 1.00 92.50 172 LYS A N 1
ATOM 1343 C CA . LYS A 1 172 ? 8.354 -8.678 -31.160 1.00 92.50 172 LYS A CA 1
ATOM 1344 C C . LYS A 1 172 ? 8.350 -9.442 -29.829 1.00 92.50 172 LYS A C 1
ATOM 1346 O O . LYS A 1 172 ? 8.088 -10.640 -29.792 1.00 92.50 172 LYS A O 1
ATOM 1351 N N . ILE A 1 173 ? 8.607 -8.735 -28.725 1.00 90.69 173 ILE A N 1
ATOM 1352 C CA . ILE A 1 173 ? 8.558 -9.286 -27.367 1.00 90.69 173 ILE A CA 1
ATOM 1353 C C . ILE A 1 173 ? 7.226 -8.901 -26.728 1.00 90.69 173 ILE A C 1
ATOM 1355 O O . ILE A 1 173 ? 6.880 -7.722 -26.659 1.00 90.69 173 ILE A O 1
ATOM 1359 N N . LEU A 1 174 ? 6.495 -9.898 -26.232 1.00 89.19 174 LEU A N 1
ATOM 1360 C CA . LEU A 1 174 ? 5.239 -9.697 -25.517 1.00 89.19 174 LEU A CA 1
ATOM 1361 C C . LEU A 1 174 ? 5.503 -9.407 -24.029 1.00 89.19 174 LEU A C 1
ATOM 1363 O O . LEU A 1 174 ? 6.104 -10.211 -23.314 1.00 89.19 174 LEU A O 1
ATOM 1367 N N . LEU A 1 175 ? 5.056 -8.236 -23.568 1.00 90.69 175 LEU A N 1
ATOM 1368 C CA . LEU A 1 175 ? 5.165 -7.781 -22.178 1.00 90.69 175 LEU A CA 1
ATOM 1369 C C . LEU A 1 175 ? 3.802 -7.864 -21.465 1.00 90.69 175 LEU A C 1
ATOM 1371 O O . LEU A 1 175 ? 3.218 -6.840 -21.122 1.00 90.69 175 LEU A O 1
ATOM 1375 N N . ASP A 1 176 ? 3.268 -9.067 -21.266 1.00 86.75 176 ASP A N 1
ATOM 1376 C CA . ASP A 1 176 ? 1.905 -9.287 -20.747 1.00 86.75 176 ASP A CA 1
ATOM 1377 C C . ASP A 1 176 ? 1.849 -9.891 -19.331 1.00 86.75 176 ASP A C 1
ATOM 1379 O O . ASP A 1 176 ? 0.785 -9.940 -18.711 1.00 86.75 176 ASP A O 1
ATOM 1383 N N . HIS A 1 177 ? 2.983 -10.353 -18.794 1.00 89.00 177 HIS A N 1
ATOM 1384 C CA . HIS A 1 177 ? 3.015 -11.111 -17.549 1.00 89.00 177 HIS A CA 1
ATOM 1385 C C . HIS A 1 177 ? 4.294 -10.866 -16.733 1.00 89.00 177 HIS A C 1
ATOM 1387 O O . HIS A 1 177 ? 5.367 -10.603 -17.270 1.00 89.00 177 HIS A O 1
ATOM 1393 N N . TRP A 1 178 ? 4.228 -11.045 -15.406 1.00 90.06 178 TRP A N 1
ATOM 1394 C CA . TRP A 1 178 ? 5.386 -10.840 -14.517 1.00 90.06 178 TRP A CA 1
ATOM 1395 C C . TRP A 1 178 ? 6.591 -11.731 -14.867 1.00 90.06 178 TRP A C 1
ATOM 1397 O O . TRP A 1 178 ? 7.736 -11.382 -14.588 1.00 90.06 178 TRP A O 1
ATOM 1407 N N . ARG A 1 179 ? 6.349 -12.893 -15.487 1.00 91.19 179 ARG A N 1
ATOM 1408 C CA . ARG A 1 179 ? 7.403 -13.839 -15.911 1.00 91.19 179 ARG A CA 1
ATOM 1409 C C . ARG A 1 179 ? 8.370 -13.211 -16.907 1.00 91.19 179 ARG A C 1
ATOM 1411 O O . ARG A 1 179 ? 9.538 -13.579 -16.919 1.00 91.19 179 ARG A O 1
ATOM 1418 N N . THR A 1 180 ? 7.917 -12.227 -17.672 1.00 91.88 180 THR A N 1
ATOM 1419 C CA . THR A 1 180 ? 8.749 -11.486 -18.615 1.00 91.88 180 THR A CA 1
ATOM 1420 C C . THR A 1 180 ? 9.922 -10.785 -17.922 1.00 91.88 180 THR A C 1
ATOM 1422 O O . THR A 1 180 ? 10.997 -10.656 -18.503 1.00 91.88 180 THR A O 1
ATOM 1425 N N . PHE A 1 181 ? 9.793 -10.453 -16.632 1.00 94.31 181 PHE A N 1
ATOM 1426 C CA . PHE A 1 181 ? 10.893 -9.914 -15.829 1.00 94.31 181 PHE A CA 1
ATOM 1427 C C . PHE A 1 181 ? 12.002 -10.928 -15.506 1.00 94.31 181 PHE A C 1
ATOM 1429 O O . PHE A 1 181 ? 12.969 -10.583 -14.834 1.00 94.31 181 PHE A O 1
ATOM 1436 N N . GLN A 1 182 ? 11.898 -12.182 -15.945 1.00 93.06 182 GLN A N 1
ATOM 1437 C CA . GLN A 1 182 ? 12.983 -13.163 -15.834 1.00 93.06 182 GLN A CA 1
ATOM 1438 C C . GLN A 1 182 ? 13.920 -13.132 -17.055 1.00 93.06 182 GLN A C 1
ATOM 1440 O O . GLN A 1 182 ? 15.036 -13.656 -16.983 1.00 93.06 182 GLN A O 1
ATOM 1445 N N . TRP A 1 183 ? 13.497 -12.513 -18.162 1.00 91.06 183 TRP A N 1
ATOM 1446 C CA . TRP A 1 183 ? 14.196 -12.536 -19.449 1.00 91.06 183 TRP A CA 1
ATOM 1447 C C . TRP A 1 183 ? 15.033 -11.273 -19.660 1.00 91.06 183 TRP A C 1
ATOM 1449 O O . TRP A 1 183 ? 14.507 -10.166 -19.598 1.00 91.06 183 TRP A O 1
ATOM 1459 N N . GLU A 1 184 ? 16.332 -11.432 -19.941 1.00 89.38 184 GLU A N 1
ATOM 1460 C CA . GLU A 1 184 ? 17.278 -10.305 -20.059 1.00 89.38 184 GLU A CA 1
ATOM 1461 C C . GLU A 1 184 ? 16.901 -9.311 -21.165 1.00 89.38 184 GLU A C 1
ATOM 1463 O O . GLU A 1 184 ? 16.963 -8.102 -20.956 1.00 89.38 184 GLU A O 1
ATOM 1468 N N . GLU A 1 185 ? 16.470 -9.809 -22.323 1.00 87.31 185 GLU A N 1
ATOM 1469 C CA . GLU A 1 185 ? 16.137 -8.968 -23.476 1.00 87.31 185 GLU A CA 1
ATOM 1470 C C . GLU A 1 185 ? 14.885 -8.113 -23.240 1.00 87.31 185 GLU A C 1
ATOM 1472 O O . GLU A 1 185 ? 14.829 -6.941 -23.625 1.00 87.31 185 GLU A O 1
ATOM 1477 N N . ALA A 1 186 ? 13.898 -8.680 -22.543 1.00 89.44 186 ALA A N 1
ATOM 1478 C CA . ALA A 1 186 ? 12.667 -7.979 -22.221 1.00 89.44 186 ALA A CA 1
ATOM 1479 C C . ALA A 1 186 ? 12.921 -6.851 -21.212 1.00 89.44 186 ALA A C 1
ATOM 1481 O O . ALA A 1 186 ? 12.495 -5.715 -21.427 1.00 89.44 186 ALA A O 1
ATOM 1482 N N . VAL A 1 187 ? 13.677 -7.137 -20.147 1.00 93.25 187 VAL A N 1
ATOM 1483 C CA . VAL A 1 187 ? 13.947 -6.155 -19.086 1.00 93.25 187 VAL A CA 1
ATOM 1484 C C . VAL A 1 187 ? 14.920 -5.056 -19.500 1.00 93.25 187 VAL A C 1
ATOM 1486 O O . VAL A 1 187 ? 14.843 -3.961 -18.955 1.00 93.25 187 VAL A O 1
ATOM 1489 N N . ALA A 1 188 ? 15.780 -5.295 -20.495 1.00 89.81 188 ALA A N 1
ATOM 1490 C CA . ALA A 1 188 ? 16.673 -4.268 -21.036 1.00 89.81 188 ALA A CA 1
ATOM 1491 C C . ALA A 1 188 ? 15.913 -3.050 -21.587 1.00 89.81 188 ALA A C 1
ATOM 1493 O O . ALA A 1 188 ? 16.425 -1.937 -21.559 1.00 89.81 188 ALA A O 1
ATOM 1494 N N . SER A 1 189 ? 14.682 -3.251 -22.070 1.00 87.38 189 SER A N 1
ATOM 1495 C CA . SER A 1 189 ? 13.819 -2.181 -22.594 1.00 87.38 189 SER A CA 1
ATOM 1496 C C . SER A 1 189 ? 13.069 -1.400 -21.507 1.00 87.38 189 SER A C 1
ATOM 1498 O O . SER A 1 189 ? 12.341 -0.465 -21.842 1.00 87.38 189 SER A O 1
ATOM 1500 N N . LEU A 1 190 ? 13.197 -1.828 -20.247 1.00 91.69 190 LEU A N 1
ATOM 1501 C CA . LEU A 1 190 ? 12.449 -1.354 -19.078 1.00 91.69 190 LEU A CA 1
ATOM 1502 C C . LEU A 1 190 ? 13.380 -0.804 -17.983 1.00 91.69 190 LEU A C 1
ATOM 1504 O O . LEU A 1 190 ? 12.946 -0.583 -16.853 1.00 91.69 190 LEU A O 1
ATOM 1508 N N . ASP A 1 191 ? 14.665 -0.641 -18.294 1.00 92.06 191 ASP A N 1
ATOM 1509 C CA . ASP A 1 191 ? 15.650 -0.043 -17.400 1.00 92.06 191 ASP A CA 1
ATOM 1510 C C . ASP A 1 191 ? 15.502 1.485 -17.429 1.00 92.06 191 ASP A C 1
ATOM 1512 O O . ASP A 1 191 ? 15.685 2.117 -18.470 1.00 92.06 191 ASP A O 1
ATOM 1516 N N . LEU A 1 192 ? 15.156 2.068 -16.281 1.00 91.69 192 LEU A N 1
ATOM 1517 C CA . LEU A 1 192 ? 15.016 3.518 -16.102 1.00 91.69 192 LEU A CA 1
ATOM 1518 C C . LEU A 1 192 ? 16.149 4.113 -15.257 1.00 91.69 192 LEU A C 1
ATOM 1520 O O . LEU A 1 192 ? 16.102 5.283 -14.900 1.00 91.69 192 LEU A O 1
ATOM 1524 N N . LEU A 1 193 ? 17.181 3.341 -14.896 1.00 90.38 193 LEU A N 1
ATOM 1525 C CA . LEU A 1 193 ? 18.227 3.827 -13.988 1.00 90.38 193 LEU A CA 1
ATOM 1526 C C . LEU A 1 193 ? 19.105 4.932 -14.583 1.00 90.38 193 LEU A C 1
ATOM 1528 O O . LEU A 1 193 ? 19.755 5.656 -13.829 1.00 90.38 193 LEU A O 1
ATOM 1532 N N . SER A 1 194 ? 19.141 5.066 -15.909 1.00 89.44 194 SER A N 1
ATOM 1533 C CA . SER A 1 194 ? 19.839 6.161 -16.588 1.00 89.44 194 SER A CA 1
ATOM 1534 C C . SER A 1 194 ? 19.055 7.474 -16.600 1.00 89.44 194 SER A C 1
ATOM 1536 O O . SER A 1 194 ? 19.616 8.489 -17.001 1.00 89.44 194 SER A O 1
ATOM 1538 N N . ASP A 1 195 ? 17.780 7.471 -16.200 1.00 90.88 195 ASP A N 1
ATOM 1539 C CA . ASP A 1 195 ? 16.963 8.680 -16.148 1.00 90.88 195 ASP A CA 1
ATOM 1540 C C . ASP A 1 195 ? 17.395 9.573 -14.965 1.00 90.88 195 ASP A C 1
ATOM 1542 O O . ASP A 1 195 ? 17.235 9.182 -13.802 1.00 90.88 195 ASP A O 1
ATOM 1546 N N . PRO A 1 196 ? 17.936 10.782 -15.210 1.00 90.31 196 PRO A N 1
ATOM 1547 C CA . PRO A 1 196 ? 18.330 11.688 -14.136 1.00 90.31 196 PRO A CA 1
ATOM 1548 C C . PRO A 1 196 ? 17.134 12.178 -13.311 1.00 90.31 196 PRO A C 1
ATOM 1550 O O . PRO A 1 196 ? 17.305 12.479 -12.126 1.00 90.31 196 PRO A O 1
ATOM 1553 N N . LEU A 1 197 ? 15.934 12.241 -13.900 1.00 92.50 197 LEU A N 1
ATOM 1554 C CA . LEU A 1 197 ? 14.727 12.676 -13.209 1.00 92.50 197 LEU A CA 1
ATOM 1555 C C . LEU A 1 197 ? 14.354 11.667 -12.122 1.00 92.50 197 LEU A C 1
ATOM 1557 O O . LEU A 1 197 ? 14.118 12.062 -10.981 1.00 92.50 197 LEU A O 1
ATOM 1561 N N . LEU A 1 198 ? 14.427 10.366 -12.415 1.00 93.31 198 LEU A N 1
ATOM 1562 C CA . LEU A 1 198 ? 14.178 9.308 -11.433 1.00 93.31 198 LEU A CA 1
ATOM 1563 C C . LEU A 1 198 ? 14.973 9.518 -10.137 1.00 93.31 198 LEU A C 1
ATOM 1565 O O . LEU A 1 198 ? 14.420 9.481 -9.035 1.00 93.31 198 LEU A O 1
ATOM 1569 N N . HIS A 1 199 ? 16.273 9.790 -10.254 1.00 91.69 199 HIS A N 1
ATOM 1570 C CA . HIS A 1 199 ? 17.155 9.968 -9.097 1.00 91.69 199 HIS A CA 1
ATOM 1571 C C . HIS A 1 199 ? 16.771 11.170 -8.229 1.00 91.69 199 HIS A C 1
ATOM 1573 O O . HIS A 1 199 ? 16.957 11.120 -7.011 1.00 91.69 199 HIS A O 1
ATOM 1579 N N . GLN A 1 200 ? 16.194 12.219 -8.819 1.00 92.06 200 GLN A N 1
ATOM 1580 C CA . GLN A 1 200 ? 15.642 13.358 -8.077 1.00 92.06 200 GLN A CA 1
ATOM 1581 C C . GLN A 1 200 ? 14.349 12.985 -7.340 1.00 92.06 200 GLN A C 1
ATOM 1583 O O . GLN A 1 200 ? 14.074 13.503 -6.254 1.00 92.06 200 GLN A O 1
ATOM 1588 N N . TYR A 1 201 ? 13.562 12.068 -7.904 1.00 94.00 201 TYR A N 1
ATOM 1589 C CA . TYR A 1 201 ? 12.295 11.617 -7.331 1.00 94.00 201 TYR A CA 1
ATOM 1590 C C . TYR A 1 201 ? 12.471 10.623 -6.178 1.00 94.00 201 TYR A C 1
ATOM 1592 O O . TYR A 1 201 ? 11.637 10.591 -5.277 1.00 94.00 201 TYR A O 1
ATOM 1600 N N . THR A 1 202 ? 13.596 9.902 -6.121 1.00 93.62 202 THR A N 1
ATOM 1601 C CA . THR A 1 202 ? 13.936 8.996 -4.998 1.00 93.62 202 THR A CA 1
ATOM 1602 C C . THR A 1 202 ? 14.309 9.697 -3.683 1.00 93.62 202 THR A C 1
ATOM 1604 O O . THR A 1 202 ? 14.552 9.042 -2.662 1.00 93.62 202 THR A O 1
ATOM 1607 N N . VAL A 1 203 ? 14.351 11.030 -3.679 1.00 91.81 203 VAL A N 1
ATOM 1608 C CA . VAL A 1 203 ? 14.635 11.856 -2.501 1.00 91.81 203 VAL A CA 1
ATOM 1609 C C . VAL A 1 203 ? 13.356 12.540 -2.037 1.00 91.81 203 VAL A C 1
ATOM 1611 O O . VAL A 1 203 ? 12.618 13.112 -2.837 1.00 91.81 203 VAL A O 1
ATOM 1614 N N . ASN A 1 204 ? 13.104 12.528 -0.731 1.00 88.69 204 ASN A N 1
ATOM 1615 C CA . ASN A 1 204 ? 12.003 13.284 -0.159 1.00 88.69 204 ASN A CA 1
ATOM 1616 C C . ASN A 1 204 ? 12.380 14.779 -0.113 1.00 88.69 204 ASN A C 1
ATOM 1618 O O . ASN A 1 204 ? 13.309 15.134 0.613 1.00 88.69 204 ASN A O 1
ATOM 1622 N N . PRO A 1 205 ? 11.663 15.675 -0.816 1.00 86.88 205 PRO A N 1
ATOM 1623 C CA . PRO A 1 205 ? 12.022 17.093 -0.869 1.00 86.88 205 PRO A CA 1
ATOM 1624 C C . PRO A 1 205 ? 11.864 17.809 0.479 1.00 86.88 205 PRO A C 1
ATOM 1626 O O . PRO A 1 205 ? 12.508 18.825 0.707 1.00 86.88 205 PRO A O 1
ATOM 1629 N N . SER A 1 206 ? 11.024 17.293 1.382 1.00 88.12 206 SER A N 1
ATOM 1630 C CA . SER A 1 206 ? 10.771 17.914 2.686 1.00 88.12 206 SER A CA 1
ATOM 1631 C C . SER A 1 206 ? 11.836 17.566 3.724 1.00 88.12 206 SER A C 1
ATOM 1633 O O . SER A 1 206 ? 12.123 18.376 4.595 1.00 88.12 206 SER A O 1
ATOM 1635 N N . THR A 1 207 ? 12.406 16.362 3.655 1.00 87.81 207 THR A N 1
ATOM 1636 C CA . THR A 1 207 ? 13.373 15.872 4.652 1.00 87.81 207 THR A CA 1
ATOM 1637 C C . THR A 1 207 ? 14.781 15.712 4.095 1.00 87.81 207 THR A C 1
ATOM 1639 O O . THR A 1 207 ? 15.683 15.386 4.854 1.00 87.81 207 THR A O 1
ATOM 1642 N N . LEU A 1 208 ? 14.962 15.823 2.775 1.00 87.06 208 LEU A N 1
ATOM 1643 C CA . LEU A 1 208 ? 16.186 15.506 2.018 1.00 87.06 208 LEU A CA 1
ATOM 1644 C C . LEU A 1 208 ? 16.701 14.059 2.163 1.00 87.06 208 LEU A C 1
ATOM 1646 O O . LEU A 1 208 ? 17.634 13.652 1.474 1.00 87.06 208 LEU A O 1
ATOM 1650 N N . ASN A 1 209 ? 16.052 13.250 2.999 1.00 89.31 209 ASN A N 1
ATOM 1651 C CA . ASN A 1 209 ? 16.300 11.821 3.132 1.00 89.31 209 ASN A CA 1
ATOM 1652 C C . ASN A 1 209 ? 15.884 11.033 1.885 1.00 89.31 209 ASN A C 1
ATOM 1654 O O . ASN A 1 209 ? 14.918 11.361 1.189 1.00 89.31 209 ASN A O 1
ATOM 1658 N N . HIS A 1 210 ? 16.595 9.937 1.644 1.00 90.56 210 HIS A N 1
ATOM 1659 C CA . HIS A 1 210 ? 16.258 8.964 0.611 1.00 90.56 210 HIS A CA 1
ATOM 1660 C C . HIS A 1 210 ? 15.028 8.158 1.011 1.00 90.56 210 HIS A C 1
ATOM 1662 O O . HIS A 1 210 ? 14.876 7.804 2.180 1.00 90.56 210 HIS A O 1
ATOM 1668 N N . HIS A 1 211 ? 14.175 7.835 0.038 1.00 91.31 211 HIS A N 1
ATOM 1669 C CA . HIS A 1 211 ? 13.040 6.958 0.301 1.00 91.31 211 HIS A CA 1
ATOM 1670 C C . HIS A 1 211 ? 13.518 5.562 0.710 1.00 91.31 211 HIS A C 1
ATOM 1672 O O . HIS A 1 211 ? 13.076 5.063 1.742 1.00 91.31 211 HIS A O 1
ATOM 1678 N N . CYS A 1 212 ? 14.468 4.960 -0.017 1.00 91.06 212 CYS A N 1
ATOM 1679 C CA . CYS A 1 212 ? 15.100 3.729 0.448 1.00 91.06 212 CYS A CA 1
ATOM 1680 C C . CYS A 1 212 ? 16.425 3.977 1.174 1.00 91.06 212 CYS A C 1
ATOM 1682 O O . CYS A 1 212 ? 17.385 4.469 0.581 1.00 91.06 212 CYS A O 1
ATOM 1684 N N . SER A 1 213 ? 16.483 3.551 2.435 1.00 88.19 213 SER A N 1
ATOM 1685 C CA . SER A 1 213 ? 17.666 3.611 3.304 1.00 88.19 213 SER A CA 1
ATOM 1686 C C . SER A 1 213 ? 18.124 2.239 3.822 1.00 88.19 213 SER A C 1
ATOM 1688 O O . SER A 1 213 ? 19.036 2.166 4.642 1.00 88.19 213 SER A O 1
ATOM 1690 N N . ALA A 1 214 ? 17.502 1.146 3.366 1.00 87.94 214 ALA A N 1
ATOM 1691 C CA . ALA A 1 214 ? 17.877 -0.209 3.767 1.00 87.94 214 ALA A CA 1
ATOM 1692 C C . ALA A 1 214 ? 19.273 -0.595 3.250 1.00 87.94 214 ALA A C 1
ATOM 1694 O O . ALA A 1 214 ? 19.735 -0.075 2.236 1.00 87.94 214 ALA A O 1
ATOM 1695 N N . SER A 1 215 ? 19.919 -1.564 3.905 1.00 86.88 215 SER A N 1
ATOM 1696 C CA . SER A 1 215 ? 21.271 -2.019 3.541 1.00 86.88 215 SER A CA 1
ATOM 1697 C C . SER A 1 215 ? 21.377 -2.566 2.112 1.00 86.88 215 SER A C 1
ATOM 1699 O O . SER A 1 215 ? 22.427 -2.493 1.480 1.00 86.88 215 SER A O 1
ATOM 1701 N N . GLU A 1 216 ? 20.278 -3.095 1.579 1.00 87.44 216 GLU A N 1
ATOM 1702 C CA . GLU A 1 216 ? 20.186 -3.627 0.222 1.00 87.44 216 GLU A CA 1
ATOM 170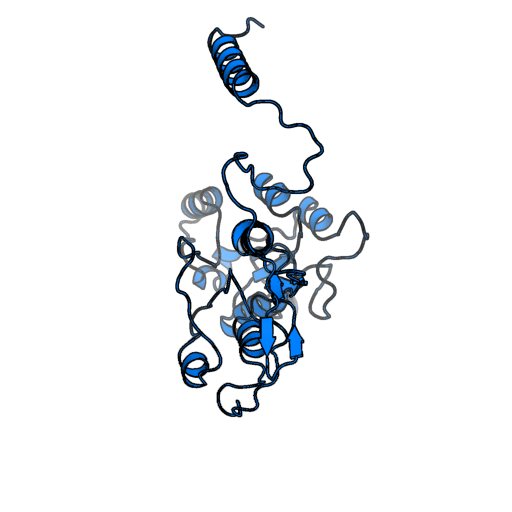3 C C . GLU A 1 216 ? 19.899 -2.554 -0.837 1.00 87.44 216 GLU A C 1
ATOM 1705 O O . GLU A 1 216 ? 19.802 -2.875 -2.026 1.00 87.44 216 GLU A O 1
ATOM 1710 N N . CYS A 1 217 ? 19.739 -1.296 -0.423 1.00 90.12 217 CYS A N 1
ATOM 1711 C CA . CYS A 1 217 ? 19.554 -0.177 -1.329 1.00 90.12 217 CYS A CA 1
ATOM 1712 C C . CYS A 1 217 ? 20.895 0.442 -1.714 1.00 90.12 217 CYS A C 1
ATOM 1714 O O . CYS A 1 217 ? 21.633 0.977 -0.892 1.00 90.12 217 CYS A O 1
ATOM 1716 N N . HIS A 1 218 ? 21.185 0.384 -3.010 1.00 85.94 218 HIS A N 1
ATOM 1717 C CA . HIS A 1 218 ? 22.375 0.946 -3.630 1.00 85.94 218 HIS A CA 1
ATOM 1718 C C . HIS A 1 218 ? 21.969 2.232 -4.321 1.00 85.94 218 HIS A C 1
ATOM 1720 O O . HIS A 1 218 ? 21.063 2.225 -5.150 1.00 85.94 218 HIS A O 1
ATOM 1726 N N . GLN A 1 219 ? 22.603 3.347 -3.958 1.00 81.38 219 GLN A N 1
ATOM 1727 C CA . GLN A 1 219 ? 22.278 4.654 -4.539 1.00 81.38 219 GLN A CA 1
ATOM 1728 C C . GLN A 1 219 ? 20.765 4.949 -4.507 1.00 81.38 219 GLN A C 1
ATOM 1730 O O . GLN A 1 219 ? 20.196 5.395 -5.497 1.00 81.38 219 GLN A O 1
ATOM 1735 N N . ARG A 1 220 ? 20.114 4.734 -3.348 1.00 87.88 220 ARG A N 1
ATOM 1736 C CA . ARG A 1 220 ? 18.683 5.046 -3.097 1.00 87.88 220 ARG A CA 1
ATOM 1737 C C . ARG A 1 220 ? 17.681 4.080 -3.745 1.00 87.88 220 ARG A C 1
ATOM 1739 O O . ARG A 1 220 ? 16.477 4.249 -3.563 1.00 87.88 220 ARG A O 1
ATOM 1746 N N . ILE A 1 221 ? 18.160 3.059 -4.454 1.00 93.69 221 ILE A N 1
ATOM 1747 C CA . ILE A 1 221 ? 17.347 2.101 -5.209 1.00 93.69 221 ILE A CA 1
ATOM 1748 C C . ILE A 1 221 ? 17.616 0.697 -4.677 1.00 93.69 221 ILE A C 1
ATOM 1750 O O . ILE A 1 221 ? 18.762 0.309 -4.457 1.00 93.69 221 ILE A O 1
ATOM 1754 N N . TYR A 1 222 ? 16.567 -0.095 -4.475 1.00 95.19 222 TYR A N 1
ATOM 1755 C CA . TYR A 1 222 ? 16.756 -1.504 -4.149 1.00 95.19 222 TYR A CA 1
ATOM 1756 C C . TYR A 1 222 ? 17.275 -2.251 -5.376 1.00 95.19 222 TYR A C 1
ATOM 1758 O O . TYR A 1 222 ? 16.616 -2.264 -6.417 1.00 95.19 222 TYR A O 1
ATOM 1766 N N . MET A 1 223 ? 18.429 -2.906 -5.228 1.00 93.19 223 MET A N 1
ATOM 1767 C CA . MET A 1 223 ? 19.041 -3.711 -6.285 1.00 93.19 223 MET A CA 1
ATOM 1768 C C . MET A 1 223 ? 19.271 -5.144 -5.793 1.00 93.19 223 MET A C 1
ATOM 1770 O O . MET A 1 223 ? 20.186 -5.378 -4.991 1.00 93.19 223 MET A O 1
ATOM 1774 N N . PRO A 1 224 ? 18.481 -6.133 -6.254 1.00 92.38 224 PRO A N 1
ATOM 1775 C CA . PRO A 1 224 ? 18.706 -7.528 -5.898 1.00 92.38 224 PRO A CA 1
ATOM 1776 C C . PRO A 1 224 ? 20.031 -8.030 -6.488 1.00 92.38 224 PRO A C 1
ATOM 1778 O O . PRO A 1 224 ? 20.537 -7.501 -7.475 1.00 92.38 224 PRO A O 1
ATOM 1781 N N . SER A 1 225 ? 20.582 -9.107 -5.925 1.00 89.50 225 SER A N 1
ATOM 1782 C CA . SER A 1 225 ? 21.877 -9.665 -6.352 1.00 89.50 225 SER A CA 1
ATOM 1783 C C . SER A 1 225 ? 21.943 -10.034 -7.839 1.00 89.50 225 SER A C 1
ATOM 1785 O O . SER A 1 225 ? 23.013 -9.935 -8.426 1.00 89.50 225 SER A O 1
ATOM 1787 N N . ILE A 1 226 ? 20.815 -10.407 -8.458 1.00 89.69 226 ILE A N 1
ATOM 1788 C CA . ILE A 1 226 ? 20.713 -10.693 -9.901 1.00 89.69 226 ILE A CA 1
ATOM 1789 C C . ILE A 1 226 ? 20.918 -9.448 -10.784 1.00 89.69 226 ILE A C 1
ATOM 1791 O O . ILE A 1 226 ? 21.307 -9.577 -11.940 1.00 89.69 226 ILE A O 1
ATOM 1795 N N . CYS A 1 227 ? 20.676 -8.253 -10.239 1.00 89.81 227 CYS A N 1
ATOM 1796 C CA . CYS A 1 227 ? 20.852 -6.967 -10.916 1.00 89.81 227 CYS A CA 1
ATOM 1797 C C . CYS A 1 227 ? 22.183 -6.292 -10.575 1.00 89.81 227 CYS A C 1
ATOM 1799 O O . CYS A 1 227 ? 22.605 -5.361 -11.258 1.00 89.81 227 CYS A O 1
ATOM 1801 N N . GLN A 1 228 ? 22.865 -6.754 -9.527 1.00 86.31 228 GLN A N 1
ATOM 1802 C CA . GLN A 1 228 ? 24.179 -6.244 -9.161 1.00 86.31 228 GLN A CA 1
ATOM 1803 C C . GLN A 1 228 ? 25.216 -6.772 -10.157 1.00 86.31 228 GLN A C 1
ATOM 1805 O O . GLN A 1 228 ? 25.460 -7.975 -10.252 1.00 86.31 228 GLN A O 1
ATOM 1810 N N . SER A 1 229 ? 25.851 -5.865 -10.899 1.00 68.44 229 SER A N 1
ATOM 1811 C CA . SER A 1 229 ? 26.919 -6.216 -11.837 1.00 68.44 229 SER A CA 1
ATOM 1812 C C . SER A 1 229 ? 28.121 -6.797 -11.085 1.00 68.44 229 SER A C 1
ATOM 1814 O O . SER A 1 229 ? 28.892 -6.074 -10.455 1.00 68.44 229 SER A O 1
ATOM 1816 N N . ARG A 1 230 ? 28.296 -8.123 -11.133 1.00 56.50 230 ARG A N 1
ATOM 1817 C CA . ARG A 1 230 ? 29.497 -8.804 -10.637 1.00 56.50 230 ARG A CA 1
ATOM 1818 C C . ARG A 1 230 ? 30.337 -9.253 -11.831 1.00 56.50 230 ARG A C 1
ATOM 1820 O O . ARG A 1 230 ? 30.067 -10.296 -12.407 1.00 56.50 230 ARG A O 1
ATOM 1827 N N . LYS A 1 231 ? 31.399 -8.490 -12.130 1.00 52.59 231 LYS A N 1
ATOM 1828 C CA . LYS A 1 231 ? 32.444 -8.754 -13.148 1.00 52.59 231 LYS A CA 1
ATOM 1829 C C . LYS A 1 231 ? 31.956 -8.741 -14.610 1.00 52.59 231 LYS A C 1
ATOM 1831 O O . LYS A 1 231 ? 31.173 -9.586 -15.004 1.00 52.59 231 LYS A O 1
ATOM 1836 N N . ARG A 1 232 ? 32.530 -7.843 -15.430 1.00 54.38 232 ARG A N 1
ATOM 1837 C CA . ARG A 1 232 ? 32.590 -7.789 -16.921 1.00 54.38 232 ARG A CA 1
ATOM 1838 C C . ARG A 1 232 ? 31.322 -8.047 -17.768 1.00 54.38 232 ARG A C 1
ATOM 1840 O O . ARG A 1 232 ? 31.385 -7.810 -18.969 1.00 54.38 232 ARG A O 1
ATOM 1847 N N . ARG A 1 233 ? 30.184 -8.465 -17.210 1.00 62.28 233 ARG A N 1
ATOM 1848 C CA . ARG A 1 233 ? 28.942 -8.755 -17.935 1.00 62.28 233 ARG A CA 1
ATOM 1849 C C . ARG A 1 233 ? 27.825 -7.858 -17.406 1.00 62.28 233 ARG A C 1
ATOM 1851 O O . ARG A 1 233 ? 27.548 -7.839 -16.211 1.00 62.28 233 ARG A O 1
ATOM 1858 N N . LYS A 1 234 ? 27.217 -7.078 -18.302 1.00 68.00 234 LYS A N 1
ATOM 1859 C CA . LYS A 1 234 ? 26.093 -6.196 -17.974 1.00 68.00 234 LYS A CA 1
ATOM 1860 C C . LYS A 1 234 ? 24.855 -7.061 -17.732 1.00 68.00 234 LYS A C 1
ATOM 1862 O O . LYS A 1 234 ? 24.420 -7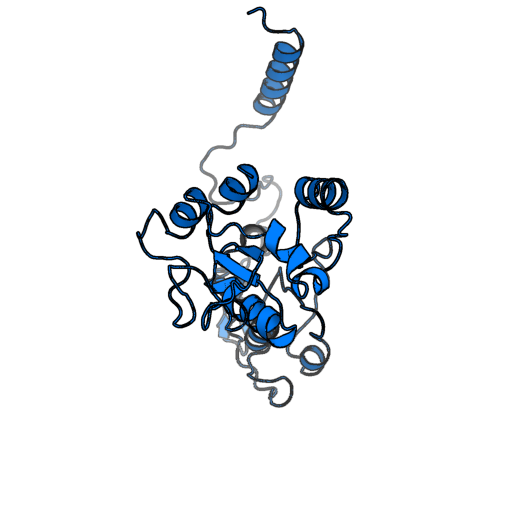.761 -18.641 1.00 68.00 234 LYS A O 1
ATOM 1867 N N . HIS A 1 235 ? 24.315 -7.027 -16.518 1.00 81.88 235 HIS A N 1
ATOM 1868 C CA . HIS A 1 235 ? 23.038 -7.659 -16.199 1.00 81.88 235 HIS A CA 1
ATOM 1869 C C . HIS A 1 235 ? 21.931 -6.619 -16.338 1.00 81.88 235 HIS A C 1
ATOM 1871 O O . HIS A 1 235 ? 21.908 -5.638 -15.600 1.00 81.88 235 HIS A O 1
ATOM 1877 N N . TYR A 1 236 ? 21.045 -6.818 -17.312 1.00 89.75 236 TYR A N 1
ATOM 1878 C CA . TYR A 1 236 ? 19.891 -5.948 -17.501 1.00 89.75 236 TYR A CA 1
ATOM 1879 C C . TYR A 1 236 ? 18.811 -6.271 -16.475 1.00 89.75 236 TYR A C 1
ATOM 1881 O O . TYR A 1 236 ? 18.506 -7.444 -16.230 1.00 89.75 236 TYR A O 1
ATOM 1889 N N . CYS A 1 237 ? 18.228 -5.219 -15.911 1.00 93.88 237 CYS A N 1
ATOM 1890 C CA . CYS A 1 237 ? 17.091 -5.294 -15.012 1.00 93.88 237 CYS A CA 1
ATOM 1891 C C . CYS A 1 237 ? 16.122 -4.157 -15.303 1.00 93.88 237 CYS A C 1
ATOM 1893 O O . CYS A 1 237 ? 16.539 -3.051 -15.629 1.00 93.88 237 CYS A O 1
ATOM 1895 N N . ALA A 1 238 ? 14.835 -4.443 -15.146 1.00 95.12 238 ALA A N 1
ATOM 1896 C CA . ALA A 1 238 ? 13.795 -3.438 -15.246 1.00 95.12 238 ALA A CA 1
ATOM 1897 C C . ALA A 1 238 ? 13.806 -2.567 -13.985 1.00 95.12 238 ALA A C 1
ATOM 1899 O O . ALA A 1 238 ? 14.233 -3.018 -12.917 1.00 95.12 238 ALA A O 1
ATOM 1900 N N . THR A 1 239 ? 13.278 -1.354 -14.083 1.00 95.06 239 THR A N 1
ATOM 1901 C CA . THR A 1 239 ? 13.077 -0.483 -12.924 1.00 95.06 239 THR A CA 1
ATOM 1902 C C . THR A 1 239 ? 11.592 -0.407 -12.598 1.00 95.06 239 THR A C 1
ATOM 1904 O O . THR A 1 239 ? 10.811 0.173 -13.348 1.00 95.06 239 THR A O 1
ATOM 1907 N N . LEU A 1 240 ? 11.192 -0.984 -11.464 1.00 95.44 240 LEU A N 1
ATOM 1908 C CA . LEU A 1 240 ? 9.867 -0.765 -10.893 1.00 95.44 240 LEU A CA 1
ATOM 1909 C C . LEU A 1 240 ? 9.856 0.572 -10.156 1.00 95.44 240 LEU A C 1
ATOM 1911 O O . LEU A 1 240 ? 10.662 0.793 -9.250 1.00 95.44 240 LEU A O 1
ATOM 1915 N N . ILE A 1 241 ? 8.886 1.413 -10.495 1.00 95.12 241 ILE A N 1
ATOM 1916 C CA . ILE A 1 241 ? 8.588 2.634 -9.753 1.00 95.12 241 ILE A CA 1
ATOM 1917 C C . ILE A 1 241 ? 7.493 2.326 -8.735 1.00 95.12 241 ILE A C 1
ATOM 1919 O O . ILE A 1 241 ? 6.444 1.788 -9.089 1.00 95.12 241 ILE A O 1
ATOM 1923 N N . ALA A 1 242 ? 7.747 2.647 -7.472 1.00 93.12 242 ALA A N 1
ATOM 1924 C CA . ALA A 1 242 ? 6.830 2.398 -6.367 1.00 93.12 242 ALA A CA 1
ATOM 1925 C C . ALA A 1 242 ? 6.630 3.655 -5.511 1.00 93.12 242 ALA A C 1
ATOM 1927 O O . ALA A 1 242 ? 7.398 4.614 -5.583 1.00 93.12 242 ALA A O 1
ATOM 1928 N N . ASP A 1 243 ? 5.588 3.642 -4.685 1.00 90.06 243 ASP A N 1
ATOM 1929 C CA . ASP A 1 243 ? 5.229 4.728 -3.779 1.00 90.06 243 ASP A CA 1
ATOM 1930 C C . ASP A 1 243 ? 6.153 4.778 -2.544 1.00 90.06 243 ASP A C 1
ATOM 1932 O O . ASP A 1 243 ? 7.294 5.232 -2.625 1.00 90.06 243 ASP A O 1
ATOM 1936 N N . TYR A 1 244 ? 5.685 4.320 -1.384 1.00 88.75 244 TYR A N 1
ATOM 1937 C CA . TYR A 1 244 ? 6.345 4.438 -0.093 1.00 88.75 244 TYR A CA 1
ATOM 1938 C C . TYR A 1 244 ? 6.953 3.096 0.339 1.00 88.75 244 TYR A C 1
ATOM 1940 O O . TYR A 1 244 ? 6.214 2.110 0.484 1.00 88.75 244 TYR A O 1
ATOM 1948 N N . PRO A 1 245 ? 8.265 3.039 0.628 1.00 88.75 245 PRO A N 1
ATOM 1949 C CA . PRO A 1 245 ? 8.934 1.796 1.000 1.00 88.75 245 PRO A CA 1
ATOM 1950 C C . PRO A 1 245 ? 8.420 1.220 2.313 1.00 88.75 245 PRO A C 1
ATOM 1952 O O . PRO A 1 245 ? 8.361 0.004 2.453 1.00 88.75 245 PRO A O 1
ATOM 1955 N N . GLU A 1 246 ? 7.955 2.046 3.247 1.00 84.44 246 GLU A N 1
ATOM 1956 C CA . GLU A 1 246 ? 7.415 1.572 4.525 1.00 84.44 246 GLU A CA 1
ATOM 1957 C C . GLU A 1 246 ? 6.250 0.599 4.336 1.00 84.44 246 GLU A C 1
ATOM 1959 O O . GLU A 1 246 ? 6.030 -0.276 5.165 1.00 84.44 246 GLU A O 1
ATOM 1964 N N . THR A 1 247 ? 5.525 0.733 3.225 1.00 78.56 247 THR A N 1
ATOM 1965 C CA . THR A 1 247 ? 4.365 -0.100 2.924 1.00 78.56 247 THR A CA 1
ATOM 1966 C C . THR A 1 247 ? 4.714 -1.264 1.990 1.00 78.56 247 THR A C 1
ATOM 1968 O O . THR A 1 247 ? 4.235 -2.379 2.197 1.00 78.56 247 THR A O 1
ATOM 1971 N N . THR A 1 248 ? 5.580 -1.049 0.994 1.00 86.88 248 THR A N 1
ATOM 1972 C CA . THR A 1 248 ? 5.803 -2.013 -0.097 1.00 86.88 248 THR A CA 1
ATOM 1973 C C . THR A 1 248 ? 7.168 -2.710 -0.078 1.00 86.88 248 THR A C 1
ATOM 1975 O O . THR A 1 248 ? 7.329 -3.715 -0.770 1.00 86.88 248 THR A O 1
ATOM 1978 N N . PHE A 1 249 ? 8.139 -2.267 0.732 1.00 90.19 249 PHE A N 1
ATOM 1979 C CA . PHE A 1 249 ? 9.515 -2.788 0.716 1.00 90.19 249 PHE A CA 1
ATOM 1980 C C . PHE A 1 249 ? 9.591 -4.300 0.936 1.00 90.19 249 PHE A C 1
ATOM 1982 O O . PHE A 1 249 ? 10.105 -5.028 0.086 1.00 90.19 249 PHE A O 1
ATOM 1989 N N . HIS A 1 250 ? 9.054 -4.807 2.047 1.00 87.94 250 HIS A N 1
ATOM 1990 C CA . HIS A 1 250 ? 9.129 -6.240 2.345 1.00 87.94 250 HIS A CA 1
ATOM 1991 C C . HIS A 1 250 ? 8.378 -7.086 1.314 1.00 87.94 250 HIS A C 1
ATOM 1993 O O . HIS A 1 250 ? 8.908 -8.100 0.865 1.00 87.94 250 HIS A O 1
ATOM 1999 N N . LEU A 1 251 ? 7.189 -6.647 0.889 1.00 86.94 251 LEU A N 1
ATOM 2000 C CA . LEU A 1 251 ? 6.385 -7.353 -0.107 1.00 86.94 251 LEU A CA 1
ATOM 2001 C C . LEU A 1 251 ? 7.128 -7.472 -1.446 1.00 86.94 251 LEU A C 1
ATOM 2003 O O . LEU A 1 251 ? 7.303 -8.577 -1.960 1.00 86.94 251 LEU A O 1
ATOM 2007 N N . LEU A 1 252 ? 7.596 -6.345 -1.991 1.00 91.56 252 LEU A N 1
ATOM 2008 C CA . LEU A 1 252 ? 8.254 -6.299 -3.297 1.00 91.56 252 LEU A CA 1
ATOM 2009 C C . LEU A 1 252 ? 9.580 -7.056 -3.277 1.00 91.56 252 LEU A C 1
ATOM 2011 O O . LEU A 1 252 ? 9.823 -7.899 -4.139 1.00 91.56 252 LEU A O 1
ATOM 2015 N N . THR A 1 253 ? 10.423 -6.822 -2.269 1.00 93.12 253 THR A N 1
ATOM 2016 C CA . THR A 1 253 ? 11.731 -7.488 -2.178 1.00 93.12 253 THR A CA 1
ATOM 2017 C C . THR A 1 253 ? 11.593 -9.001 -1.988 1.00 93.12 253 THR A C 1
ATOM 2019 O O . THR A 1 253 ? 12.351 -9.762 -2.591 1.00 93.12 253 THR A O 1
ATOM 2022 N N . GLN A 1 254 ? 10.604 -9.473 -1.219 1.00 91.12 254 GLN A N 1
ATOM 2023 C CA . GLN A 1 254 ? 10.314 -10.905 -1.096 1.00 91.12 254 GLN A CA 1
ATOM 2024 C C . GLN A 1 254 ? 9.800 -11.504 -2.407 1.00 91.12 254 GLN A C 1
ATOM 2026 O O . GLN A 1 254 ? 10.258 -12.582 -2.787 1.00 91.12 254 GLN A O 1
ATOM 2031 N N . GLN A 1 255 ? 8.893 -10.824 -3.118 1.00 91.19 255 GLN A N 1
ATOM 2032 C CA . GLN A 1 255 ? 8.405 -11.291 -4.420 1.00 91.19 255 GLN A CA 1
ATOM 2033 C C . GLN A 1 255 ? 9.536 -11.381 -5.445 1.00 91.19 255 GLN A C 1
ATOM 2035 O O . GLN A 1 255 ? 9.701 -12.428 -6.069 1.00 91.19 255 GLN A O 1
ATOM 2040 N N . ILE A 1 256 ? 10.359 -10.335 -5.564 1.00 95.12 256 ILE A N 1
ATOM 2041 C CA . ILE A 1 256 ? 11.514 -10.294 -6.471 1.00 95.12 256 ILE A CA 1
ATOM 2042 C C . ILE A 1 256 ? 12.465 -11.458 -6.183 1.00 95.12 256 ILE A C 1
ATOM 2044 O O . ILE A 1 256 ? 12.840 -12.188 -7.102 1.00 95.12 256 ILE A O 1
ATOM 2048 N N . LYS A 1 257 ? 12.814 -11.682 -4.907 1.00 93.88 257 LYS A N 1
ATOM 2049 C CA . LYS A 1 257 ? 13.698 -12.783 -4.495 1.00 93.88 257 LYS A CA 1
ATOM 2050 C C . LYS A 1 257 ? 13.070 -14.153 -4.778 1.00 93.88 257 LYS A C 1
ATOM 2052 O O . LYS A 1 257 ? 13.707 -14.997 -5.404 1.00 93.88 257 LYS A O 1
ATOM 2057 N N . LYS A 1 258 ? 11.823 -14.378 -4.351 1.00 93.19 258 LYS A N 1
ATOM 2058 C CA . LYS A 1 258 ? 11.130 -15.674 -4.466 1.00 93.19 258 LYS A CA 1
ATOM 2059 C C . LYS A 1 258 ? 10.865 -16.064 -5.919 1.00 93.19 258 LYS A C 1
ATOM 2061 O O . LYS A 1 258 ? 11.019 -17.228 -6.276 1.00 93.19 258 LYS A O 1
ATOM 2066 N N . LEU A 1 259 ? 10.479 -15.098 -6.750 1.00 93.12 259 LEU A N 1
ATOM 2067 C CA . LEU A 1 259 ? 10.158 -15.306 -8.162 1.00 93.12 259 LEU A CA 1
ATOM 2068 C C . LEU A 1 259 ? 11.373 -15.120 -9.087 1.00 93.12 259 LEU A C 1
ATOM 2070 O O . LEU A 1 259 ? 11.240 -15.298 -10.296 1.00 93.12 259 LEU A O 1
ATOM 2074 N N . LYS A 1 260 ? 12.554 -14.799 -8.535 1.00 94.56 260 LYS A N 1
ATOM 2075 C CA . LYS A 1 260 ? 13.814 -14.580 -9.270 1.00 94.56 260 LYS A CA 1
ATOM 2076 C C . LYS A 1 260 ? 13.678 -13.528 -10.382 1.00 94.56 260 LYS A C 1
ATOM 2078 O O . LYS A 1 260 ? 14.107 -13.751 -11.512 1.00 94.56 260 LYS A O 1
ATOM 2083 N N . LEU A 1 261 ? 13.050 -12.397 -10.066 1.00 95.06 261 LEU A N 1
ATOM 2084 C CA . LEU A 1 261 ? 12.802 -11.321 -11.031 1.00 95.06 261 LEU A CA 1
ATOM 2085 C C . LEU A 1 261 ? 14.033 -10.424 -11.191 1.00 95.06 261 LEU A C 1
ATOM 2087 O O . LEU A 1 261 ? 14.705 -10.094 -10.214 1.00 95.06 261 LEU A O 1
ATOM 2091 N N . ARG A 1 262 ? 14.294 -9.980 -12.421 1.00 95.19 262 ARG A N 1
ATOM 2092 C CA . ARG A 1 262 ? 15.337 -9.008 -12.775 1.00 95.19 262 ARG A CA 1
ATOM 2093 C C . ARG A 1 262 ? 14.777 -7.594 -12.682 1.00 95.19 262 ARG A C 1
ATOM 2095 O O . ARG A 1 262 ? 14.558 -6.936 -13.697 1.00 95.19 262 ARG A O 1
ATOM 2102 N N . VAL A 1 263 ? 14.477 -7.163 -11.459 1.00 95.94 263 VAL A N 1
ATOM 2103 C CA . VAL A 1 263 ? 13.822 -5.876 -11.209 1.00 95.94 263 VAL A CA 1
ATOM 2104 C C . VAL A 1 263 ? 14.491 -5.136 -10.058 1.00 95.94 263 VAL A C 1
ATOM 2106 O O . VAL A 1 263 ? 14.608 -5.666 -8.953 1.00 95.94 263 VAL A O 1
ATOM 2109 N N . ASN A 1 264 ? 14.896 -3.900 -10.325 1.00 95.62 264 ASN A N 1
ATOM 2110 C CA . ASN A 1 264 ? 15.266 -2.910 -9.321 1.00 95.62 264 ASN A CA 1
ATOM 2111 C C . ASN A 1 264 ? 14.010 -2.160 -8.867 1.00 95.62 264 ASN A C 1
ATOM 2113 O O . ASN A 1 264 ? 13.066 -2.030 -9.644 1.00 95.62 264 ASN A O 1
ATOM 2117 N N . VAL A 1 265 ? 13.987 -1.638 -7.639 1.00 96.31 265 VAL A N 1
ATOM 2118 C CA . VAL A 1 265 ? 12.839 -0.857 -7.143 1.00 96.31 265 VAL A CA 1
ATOM 2119 C C . VAL A 1 265 ? 13.281 0.534 -6.722 1.00 96.31 265 VAL A C 1
ATOM 2121 O O . VAL A 1 265 ? 14.125 0.684 -5.836 1.00 96.31 265 VAL A O 1
ATOM 2124 N N . ALA A 1 266 ? 12.684 1.544 -7.348 1.00 95.94 266 ALA A N 1
ATOM 2125 C CA . ALA A 1 266 ? 12.853 2.946 -7.011 1.00 95.94 266 ALA A CA 1
ATOM 2126 C C . ALA A 1 266 ? 11.566 3.471 -6.363 1.00 95.94 266 AL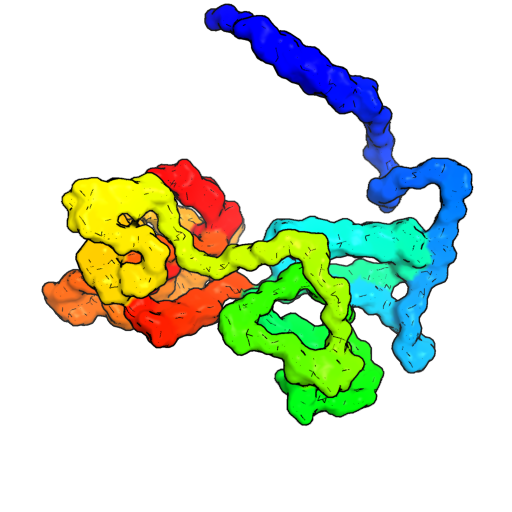A A C 1
ATOM 2128 O O . ALA A 1 266 ? 10.506 3.501 -6.989 1.00 95.94 266 ALA A O 1
ATOM 2129 N N . TRP A 1 267 ? 11.658 3.880 -5.098 1.00 94.94 267 TRP A N 1
ATOM 2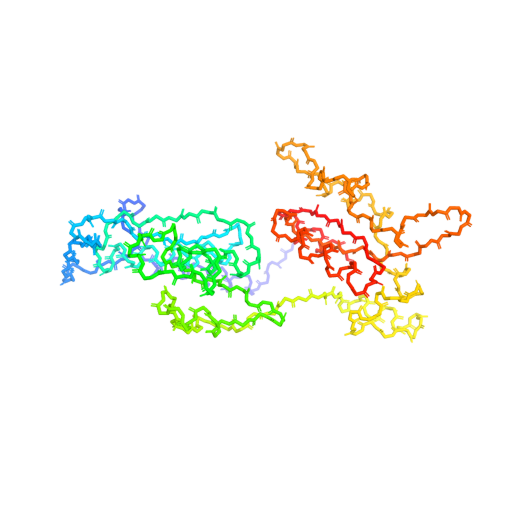130 C CA . TRP A 1 267 ? 10.540 4.502 -4.390 1.00 94.94 267 TRP A CA 1
ATOM 2131 C C . TRP A 1 267 ? 10.575 6.014 -4.557 1.00 94.94 267 TRP A C 1
ATOM 2133 O O . TRP A 1 267 ? 11.589 6.641 -4.254 1.00 94.94 267 TRP A O 1
ATOM 2143 N N . VAL A 1 268 ? 9.459 6.589 -4.998 1.00 94.19 268 VAL A N 1
ATOM 2144 C CA . VAL A 1 268 ? 9.306 8.029 -5.276 1.00 94.19 268 VAL A CA 1
ATOM 2145 C C . VAL A 1 268 ? 8.252 8.705 -4.382 1.00 94.19 268 VAL A C 1
ATOM 2147 O O . VAL A 1 268 ? 7.956 9.897 -4.515 1.00 94.19 268 VAL A O 1
ATOM 2150 N N . GLY A 1 269 ? 7.679 7.952 -3.438 1.00 90.69 269 GLY A N 1
ATOM 2151 C CA . GLY A 1 269 ? 6.755 8.448 -2.423 1.00 90.69 269 GLY A CA 1
ATOM 2152 C C . GLY A 1 269 ? 5.496 9.079 -3.019 1.00 90.69 269 GLY A C 1
ATOM 2153 O O . GLY A 1 269 ? 4.882 8.540 -3.937 1.00 90.69 269 GLY A O 1
ATOM 2154 N N . LYS A 1 270 ? 5.121 10.259 -2.506 1.00 88.94 270 LYS A N 1
ATOM 2155 C CA . LYS A 1 270 ? 3.935 11.015 -2.961 1.00 88.94 270 LYS A CA 1
ATOM 2156 C C . LYS A 1 270 ? 3.993 11.466 -4.421 1.00 88.94 270 LYS A C 1
ATOM 2158 O O . LYS A 1 270 ? 2.965 11.849 -4.958 1.00 88.94 270 LYS A O 1
ATOM 2163 N N . ARG A 1 271 ? 5.178 11.465 -5.039 1.00 91.75 271 ARG A N 1
ATOM 2164 C CA . ARG A 1 271 ? 5.394 11.950 -6.410 1.00 91.75 271 ARG A CA 1
ATOM 2165 C C . ARG A 1 271 ? 5.316 10.835 -7.455 1.00 91.75 271 ARG A C 1
ATOM 2167 O O . ARG A 1 271 ? 5.803 11.002 -8.567 1.00 91.75 271 ARG A O 1
ATOM 2174 N N . LEU A 1 272 ? 4.727 9.689 -7.100 1.00 91.62 272 LEU A N 1
ATOM 2175 C CA . LEU A 1 272 ? 4.558 8.564 -8.018 1.00 91.62 272 LEU A CA 1
ATOM 2176 C C . LEU A 1 272 ? 3.762 8.951 -9.264 1.00 91.62 272 LEU A C 1
ATOM 2178 O O . LEU A 1 272 ? 4.215 8.690 -10.372 1.00 91.62 272 LEU A O 1
ATOM 2182 N N . GLU A 1 273 ? 2.611 9.594 -9.079 1.00 90.88 273 GLU A N 1
ATOM 2183 C CA . GLU A 1 273 ? 1.756 10.025 -10.187 1.00 90.88 273 GLU A CA 1
ATOM 2184 C C . GLU A 1 273 ? 2.465 11.043 -11.090 1.00 90.88 273 GLU A C 1
ATOM 2186 O O . GLU A 1 273 ? 2.460 10.892 -12.307 1.00 90.88 273 GLU A O 1
ATOM 2191 N N . GLU A 1 274 ? 3.150 12.020 -10.489 1.00 92.62 274 GLU A N 1
ATOM 2192 C CA . GLU A 1 274 ? 3.930 13.040 -11.199 1.00 92.62 274 GLU A CA 1
ATOM 2193 C C . GLU A 1 274 ? 5.041 12.415 -12.057 1.00 92.62 274 GLU A C 1
ATOM 2195 O O . GLU A 1 274 ? 5.155 12.726 -13.241 1.00 92.62 274 GLU A O 1
ATOM 2200 N N . TYR A 1 275 ? 5.821 11.483 -11.494 1.00 92.31 275 TYR A N 1
ATOM 2201 C CA . TYR A 1 275 ? 6.884 10.810 -12.240 1.00 92.31 275 TYR A CA 1
ATOM 2202 C C . TYR A 1 275 ? 6.326 9.933 -13.362 1.00 92.31 275 TYR A C 1
ATOM 2204 O O . TYR A 1 275 ? 6.763 10.040 -14.505 1.00 92.31 275 TYR A O 1
ATOM 2212 N N . VAL A 1 276 ? 5.338 9.084 -13.062 1.00 89.25 276 VAL A N 1
ATOM 2213 C CA . VAL A 1 276 ? 4.757 8.170 -14.058 1.00 89.25 276 VAL A CA 1
ATOM 2214 C C . VAL A 1 276 ? 4.077 8.939 -15.192 1.00 89.25 276 VAL A C 1
ATOM 2216 O O . VAL A 1 276 ? 4.169 8.514 -16.339 1.00 89.25 276 VAL A O 1
ATOM 2219 N N . GLY A 1 277 ? 3.452 10.083 -14.901 1.00 87.19 277 GLY A N 1
ATOM 2220 C CA . GLY A 1 277 ? 2.860 10.961 -15.912 1.00 87.19 277 GLY A CA 1
ATOM 2221 C C . GLY A 1 277 ? 3.874 11.640 -16.840 1.00 87.19 277 GLY A C 1
ATOM 2222 O O . GLY A 1 277 ? 3.476 12.162 -17.878 1.00 87.19 277 GLY A O 1
ATOM 2223 N N . SER A 1 278 ? 5.167 11.629 -16.495 1.00 85.81 278 SER A N 1
ATOM 2224 C CA . SER A 1 278 ? 6.242 12.219 -17.306 1.00 85.81 278 SER A CA 1
ATOM 2225 C C . SER A 1 278 ? 6.905 11.248 -18.303 1.00 85.81 278 SER A C 1
ATOM 2227 O O . SER A 1 278 ? 7.700 11.696 -19.131 1.00 85.81 278 SER A O 1
ATOM 2229 N N . LEU A 1 279 ? 6.575 9.946 -18.251 1.00 82.19 279 LEU A N 1
ATOM 2230 C CA . LEU A 1 279 ? 7.116 8.866 -19.109 1.00 82.19 279 LEU A CA 1
ATOM 2231 C C . LEU A 1 279 ? 6.307 8.673 -20.419 1.00 82.19 279 LEU A C 1
ATOM 2233 O O . LEU A 1 279 ? 6.888 8.409 -21.505 1.00 82.19 279 LEU A O 1
#

Sequence (279 aa):
MRLSGASYLLAALLSVLFCCSPAHPYGSKNCFYRREDIKLPTKRILYVKGTGHNIVVEVSRRPTHKIISHMFKIMVEELLGYEGVELRTYNTFDAKQSLRRIAGCSSPTNCTKEESVPDVMINLELWMGPGSSLEPWLGTGRVLDCGALGPIGRSGWFISAKTVERVWTEKKILLDHWRTFQWEEAVASLDLLSDPLLHQYTVNPSTLNHHCSASECHQRIYMPSICQSRKRRKHYCATLIADYPETTFHLLTQQIKKLKLRVNVAWVGKRLEEYVGSL

Radius of gyration: 24.78 Å; chains: 1; bounding box: 69×56×65 Å

Foldseek 3Di:
DDDDPVVVVVVVVVVVVVPPPPPDPPDDPAPDDDDPPDDWADADFDDDPNDTDAAEEEAEPDPVRVVVVVVVVRCCCGVNRYPDHHYDYDQALDLLVVLCQQLVHNFLVPRDPPRDDGNHNYGQDRDADPPRDCVSSVVSVRDDDPDHPDDDDDDDDDDDPVLQVVCCVPPVDGPDDQLLLQDQVSQLSQACVPPPVLLVLQADPVPRDGLDDDPCDDSSKRADPQCDDDPDDHRGAHEAEAAHCSYCVVVVVCCCVVSVGRYMYRYRHPCSCVVVVVD